Protein AF-A0A973MEF7-F1 (afdb_monomer)

Secondary structure (DSSP, 8-state):
-----SS--EEE-HHHHHHT-TTSS-HHHHHHHHTGGGGB-TT-SS--B---HHHHHHHHHHHHSTTTSSS-SEEEPTT-SEEEEEE-TTT--EEEEEEEEE-GGGTSPTT----TTSB-PEE-TTS--STT---EE---TTTS-B--EEEEEEEE-TT---------SSHHHHHHHHHHHHHHHHHHHHHHHHHHHHHHTT---

Mean predicted aligned error: 5.53 Å

Radius of gyration: 19.08 Å; Cα contacts (8 Å, |Δi|>4): 348; chains: 1; bounding box: 45×36×57 Å

Nearest PDB structures (foldseek):
  7nql-assembly1_Bi  TM=4.863E-01  e=1.329E+00  Sus scrofa
  4gg2-assembly1_A  TM=3.144E-01  e=3.317E+00  Homo sapiens
  4tkn-assembly2_B  TM=3.587E-01  e=7.793E+00  Homo sapiens

Structure (mmCIF, N/CA/C/O backbone):
data_AF-A0A973MEF7-F1
#
_entry.id   AF-A0A973MEF7-F1
#
loop_
_atom_site.group_PDB
_atom_site.id
_atom_site.type_symbol
_atom_site.label_atom_id
_atom_site.label_alt_id
_atom_site.label_comp_id
_atom_site.label_asym_id
_atom_site.label_entity_id
_atom_site.label_seq_id
_atom_site.pdbx_PDB_ins_code
_atom_site.Cartn_x
_atom_site.Cartn_y
_atom_site.Cartn_z
_atom_site.occupancy
_atom_site.B_iso_or_equiv
_atom_site.auth_seq_id
_atom_site.auth_comp_id
_atom_site.auth_asym_id
_atom_site.auth_atom_id
_atom_site.pdbx_PDB_model_num
ATOM 1 N N . MET A 1 1 ? 11.196 -13.377 7.435 1.00 67.00 1 MET A N 1
ATOM 2 C CA . MET A 1 1 ? 11.508 -12.918 6.064 1.00 67.00 1 MET A CA 1
ATOM 3 C C . MET A 1 1 ? 10.295 -13.228 5.212 1.00 67.00 1 MET A C 1
ATOM 5 O O . MET A 1 1 ? 9.740 -14.307 5.394 1.00 67.00 1 MET A O 1
ATOM 9 N N . THR A 1 2 ? 9.828 -12.284 4.401 1.00 81.81 2 THR A N 1
ATOM 10 C CA . THR A 1 2 ? 8.594 -12.466 3.624 1.00 81.81 2 THR A CA 1
ATOM 11 C C . THR A 1 2 ? 8.883 -13.313 2.395 1.00 81.81 2 THR A C 1
ATOM 13 O O . THR A 1 2 ? 9.793 -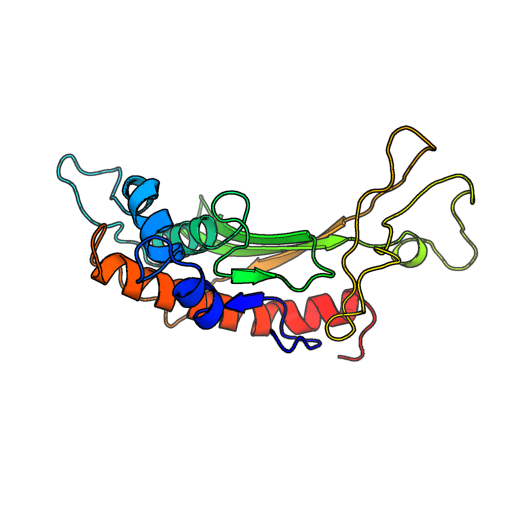12.998 1.636 1.00 81.81 2 THR A O 1
ATOM 16 N N . ASP A 1 3 ? 8.119 -14.388 2.226 1.00 86.06 3 ASP A N 1
ATOM 17 C CA . ASP A 1 3 ? 8.174 -15.239 1.040 1.00 86.06 3 ASP A CA 1
ATOM 18 C C . ASP A 1 3 ? 7.310 -14.618 -0.065 1.00 86.06 3 ASP A C 1
ATOM 20 O O . ASP A 1 3 ? 6.071 -14.609 0.025 1.00 86.06 3 ASP A O 1
ATOM 24 N N . TRP A 1 4 ? 7.983 -13.999 -1.035 1.00 90.81 4 TRP A N 1
ATOM 25 C CA . TRP A 1 4 ? 7.377 -13.317 -2.175 1.00 90.81 4 TRP A CA 1
ATOM 26 C C . TRP A 1 4 ? 7.083 -14.300 -3.303 1.00 90.81 4 TRP A C 1
ATOM 28 O O . TRP A 1 4 ? 7.826 -15.247 -3.535 1.00 90.81 4 TRP A O 1
ATOM 38 N N . ASN A 1 5 ? 6.005 -14.044 -4.036 1.00 90.12 5 ASN A N 1
ATOM 39 C CA . ASN A 1 5 ? 5.659 -14.789 -5.239 1.00 90.12 5 ASN A CA 1
ATOM 40 C C . ASN A 1 5 ? 4.985 -13.853 -6.253 1.00 90.12 5 ASN A C 1
ATOM 42 O O . ASN A 1 5 ? 4.878 -12.641 -6.026 1.00 90.12 5 ASN A O 1
ATOM 46 N N . THR A 1 6 ? 4.552 -14.428 -7.373 1.00 88.25 6 THR A N 1
ATOM 47 C CA . THR A 1 6 ? 3.990 -13.702 -8.514 1.00 88.25 6 THR A CA 1
ATOM 48 C C . THR A 1 6 ? 2.812 -12.810 -8.129 1.00 88.25 6 THR A C 1
ATOM 50 O O . THR A 1 6 ? 2.782 -11.650 -8.546 1.00 88.25 6 THR A O 1
ATOM 53 N N . ASP A 1 7 ? 1.936 -13.297 -7.250 1.00 91.44 7 ASP A N 1
ATOM 54 C CA . ASP A 1 7 ? 0.685 -12.620 -6.893 1.00 91.44 7 ASP A CA 1
ATOM 55 C C . ASP A 1 7 ? 0.779 -11.823 -5.584 1.00 91.44 7 ASP A C 1
ATOM 57 O O . ASP A 1 7 ? 0.011 -10.892 -5.348 1.00 91.44 7 ASP A O 1
ATOM 61 N N . LYS A 1 8 ? 1.734 -12.149 -4.707 1.00 94.94 8 LYS A N 1
ATOM 62 C CA . LYS A 1 8 ? 1.925 -11.452 -3.433 1.00 94.94 8 LYS A CA 1
ATOM 63 C C . LYS A 1 8 ? 2.763 -10.192 -3.640 1.00 94.94 8 LYS A C 1
ATOM 65 O O . LYS A 1 8 ? 3.988 -10.238 -3.605 1.00 94.94 8 LYS A O 1
ATOM 70 N N . LEU A 1 9 ? 2.090 -9.060 -3.800 1.00 96.69 9 LEU A N 1
ATOM 71 C CA . LEU A 1 9 ? 2.670 -7.723 -3.953 1.00 96.69 9 LEU A CA 1
ATOM 72 C C . LEU A 1 9 ? 2.939 -7.030 -2.612 1.00 96.69 9 LEU A C 1
ATOM 74 O O . LEU A 1 9 ? 3.816 -6.173 -2.512 1.00 96.69 9 LEU A O 1
ATOM 78 N N . VAL A 1 10 ? 2.165 -7.375 -1.586 1.00 97.31 10 VAL A N 1
ATOM 79 C CA . VAL A 1 10 ? 2.222 -6.771 -0.252 1.00 97.31 10 VAL A CA 1
ATOM 80 C C . VAL A 1 10 ? 2.086 -7.831 0.834 1.00 97.31 10 VAL A C 1
ATOM 82 O O . VAL A 1 10 ? 1.420 -8.852 0.654 1.00 97.31 10 VAL A O 1
ATOM 85 N N . ALA A 1 11 ? 2.714 -7.596 1.983 1.00 96.62 11 ALA A N 1
ATOM 86 C CA . ALA A 1 11 ? 2.630 -8.484 3.135 1.00 96.62 11 ALA A CA 1
ATOM 87 C C . ALA A 1 11 ? 2.632 -7.698 4.445 1.00 96.62 11 ALA A C 1
ATOM 89 O O . ALA A 1 11 ? 3.469 -6.822 4.654 1.00 96.62 11 ALA A O 1
ATOM 90 N N . VAL A 1 12 ? 1.731 -8.053 5.354 1.00 96.81 12 VAL A N 1
AT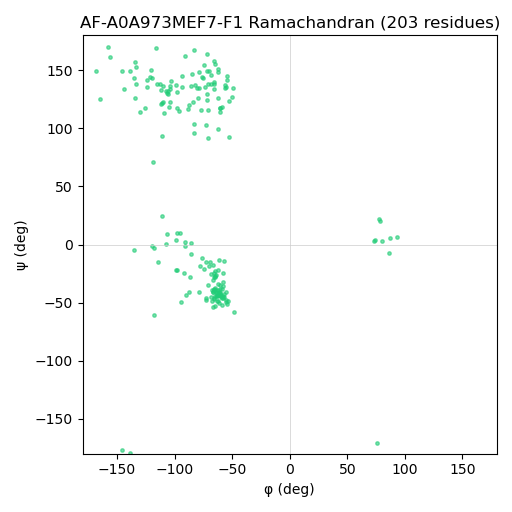OM 91 C CA . VAL A 1 12 ? 1.763 -7.564 6.735 1.00 96.81 12 VAL A CA 1
ATOM 92 C C . VAL A 1 12 ? 2.896 -8.259 7.492 1.00 96.81 12 VAL A C 1
ATOM 94 O O . VAL A 1 12 ? 3.067 -9.472 7.369 1.00 96.81 12 VAL A O 1
ATOM 97 N N . ASN A 1 13 ? 3.677 -7.508 8.275 1.00 93.56 13 ASN A N 1
ATOM 98 C CA . ASN A 1 13 ? 4.796 -8.059 9.042 1.00 93.56 13 ASN A CA 1
ATOM 99 C C . ASN A 1 13 ? 4.629 -7.862 10.558 1.00 93.56 13 ASN A C 1
ATOM 101 O O . ASN A 1 13 ? 5.354 -7.092 11.194 1.00 93.56 13 ASN A O 1
ATOM 105 N N . ASP A 1 14 ? 3.691 -8.611 11.143 1.00 93.06 14 ASP A N 1
ATOM 106 C CA . ASP A 1 14 ? 3.399 -8.601 12.586 1.00 93.06 14 ASP A CA 1
ATOM 107 C C . ASP A 1 14 ? 4.597 -8.963 13.463 1.00 93.06 14 ASP A C 1
ATOM 109 O O . ASP A 1 14 ? 4.761 -8.430 14.563 1.00 93.06 14 ASP A O 1
ATOM 113 N N . GLN A 1 15 ? 5.439 -9.886 12.992 1.00 91.56 15 GLN A N 1
ATOM 114 C CA . GLN A 1 15 ? 6.620 -10.306 13.736 1.00 91.56 15 GLN A CA 1
ATOM 115 C C . GLN A 1 15 ? 7.602 -9.139 13.871 1.00 91.56 15 GLN A C 1
ATOM 117 O O . GLN A 1 15 ? 7.984 -8.780 14.984 1.00 91.56 15 GLN A O 1
ATOM 122 N N . TYR A 1 16 ? 7.961 -8.507 12.752 1.00 91.44 16 TYR A N 1
ATOM 123 C CA . TYR A 1 16 ? 8.884 -7.377 12.756 1.00 91.44 16 TYR A CA 1
ATOM 124 C C . TYR A 1 16 ? 8.310 -6.166 13.500 1.00 91.44 16 TYR A C 1
ATOM 126 O O . TYR A 1 16 ? 9.053 -5.493 14.220 1.00 91.44 16 TYR A O 1
ATOM 134 N N . ASP A 1 17 ? 7.000 -5.918 13.366 1.00 94.38 17 ASP A N 1
ATOM 135 C CA . ASP A 1 17 ? 6.273 -4.887 14.114 1.00 94.38 17 ASP A CA 1
ATOM 136 C C . ASP A 1 17 ? 6.471 -5.029 15.624 1.00 94.38 17 ASP A C 1
ATOM 138 O O . ASP A 1 17 ? 6.823 -4.060 16.297 1.00 94.38 17 ASP A O 1
ATOM 142 N N . ARG A 1 18 ? 6.290 -6.246 16.145 1.00 93.62 18 ARG A N 1
ATOM 143 C CA . ARG A 1 18 ? 6.414 -6.546 17.573 1.00 93.62 18 ARG A CA 1
ATOM 144 C C . ARG A 1 18 ? 7.864 -6.531 18.046 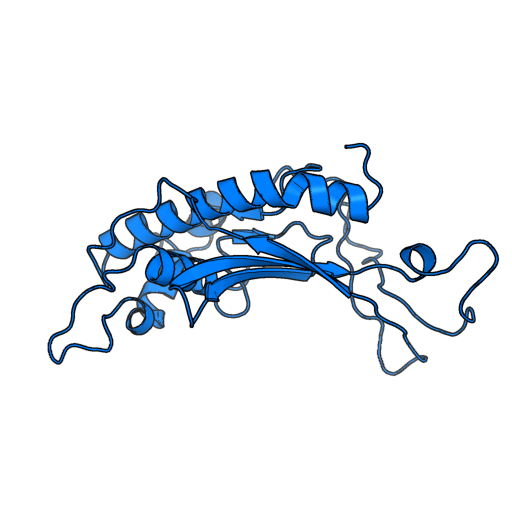1.00 93.62 18 ARG A C 1
ATOM 146 O O . ARG A 1 18 ? 8.164 -5.932 19.072 1.00 93.62 18 ARG A O 1
ATOM 153 N N . GLU A 1 19 ? 8.765 -7.172 17.305 1.00 93.81 19 GLU A N 1
ATOM 154 C CA . GLU A 1 19 ? 10.177 -7.321 17.687 1.00 93.81 19 GLU A CA 1
ATOM 155 C C . GLU A 1 19 ? 10.936 -5.988 17.723 1.00 93.81 19 GLU A C 1
ATOM 157 O O . GLU A 1 19 ? 11.891 -5.844 18.481 1.00 93.81 19 GLU A O 1
ATOM 162 N N . ASN A 1 20 ? 10.512 -5.007 16.922 1.00 92.19 20 ASN A N 1
ATOM 163 C CA . ASN A 1 20 ? 11.183 -3.709 16.810 1.00 92.19 20 ASN A CA 1
ATOM 164 C C . ASN A 1 20 ? 10.396 -2.576 17.493 1.00 92.19 20 ASN A C 1
ATOM 166 O O . ASN A 1 20 ? 10.730 -1.401 17.325 1.00 92.19 20 ASN A O 1
ATOM 170 N N . ALA A 1 21 ? 9.340 -2.901 18.243 1.00 92.19 21 ALA A N 1
ATOM 171 C CA . ALA A 1 21 ? 8.546 -1.925 18.976 1.00 92.19 21 ALA A CA 1
ATOM 172 C C . ALA A 1 21 ? 9.326 -1.366 20.169 1.00 92.19 21 ALA A C 1
ATOM 174 O O . ALA A 1 21 ? 9.606 -2.076 21.133 1.00 92.19 21 ALA A O 1
ATOM 175 N N . SER A 1 22 ? 9.629 -0.065 20.149 1.00 87.81 22 SER A N 1
ATOM 176 C CA . SER A 1 22 ? 10.283 0.604 21.283 1.00 87.81 22 SER A CA 1
ATOM 177 C C . SER A 1 22 ? 9.415 0.630 22.545 1.00 87.81 22 SER A C 1
ATOM 179 O O . SER A 1 22 ? 9.948 0.747 23.643 1.00 87.81 22 SER A O 1
ATOM 181 N N . ASP A 1 23 ? 8.091 0.510 22.399 1.00 86.69 23 ASP A N 1
ATOM 182 C CA . ASP A 1 23 ? 7.139 0.400 23.510 1.00 86.69 23 ASP A CA 1
ATOM 183 C C . ASP A 1 23 ? 6.854 -1.055 23.929 1.00 86.69 23 ASP A C 1
ATOM 185 O O . ASP A 1 23 ? 6.036 -1.289 24.818 1.00 86.69 23 ASP A O 1
ATOM 189 N N . GLY A 1 24 ? 7.515 -2.033 23.296 1.00 85.62 24 GLY A N 1
ATOM 190 C CA . GLY A 1 24 ? 7.364 -3.462 23.569 1.00 85.62 24 GLY A CA 1
ATOM 191 C C . GLY A 1 24 ? 6.057 -4.094 23.077 1.00 85.62 24 GLY A C 1
ATOM 192 O O . GLY A 1 24 ? 5.847 -5.278 23.332 1.00 85.62 24 GLY A O 1
ATOM 193 N N . HIS A 1 25 ? 5.184 -3.345 22.391 1.00 90.06 25 HIS A N 1
ATOM 194 C CA . HIS A 1 25 ? 3.872 -3.835 21.955 1.00 90.06 25 HIS A CA 1
ATOM 195 C C . HIS A 1 25 ? 3.728 -3.839 20.432 1.00 90.06 25 HIS A C 1
ATOM 197 O O . HIS A 1 25 ? 3.472 -4.888 19.836 1.00 90.06 25 HIS A O 1
ATOM 203 N N . SER A 1 26 ? 3.841 -2.669 19.800 1.00 94.00 26 SER A N 1
ATOM 204 C CA . SER A 1 26 ? 3.637 -2.513 18.358 1.00 94.00 26 SER A CA 1
ATOM 205 C C . SER A 1 26 ? 4.194 -1.185 17.875 1.00 94.00 26 SER A C 1
ATOM 207 O O . SER A 1 26 ? 3.773 -0.123 18.341 1.00 94.00 26 SER A O 1
ATOM 209 N N . ARG A 1 27 ? 5.076 -1.221 16.871 1.00 96.75 27 ARG A N 1
ATOM 210 C CA . ARG A 1 27 ? 5.486 0.005 16.180 1.00 96.75 27 ARG A CA 1
ATOM 211 C C . ARG A 1 27 ? 4.285 0.648 15.507 1.00 96.75 27 ARG A C 1
ATOM 213 O O . ARG A 1 27 ? 4.056 1.836 15.701 1.00 96.75 27 ARG A O 1
ATOM 220 N N . TYR A 1 28 ? 3.511 -0.131 14.762 1.00 97.56 28 TYR A N 1
ATOM 221 C CA . TYR A 1 28 ? 2.339 0.341 14.043 1.00 97.56 28 TYR A CA 1
ATOM 222 C C . TYR A 1 28 ? 1.331 0.999 14.988 1.00 97.56 28 TYR A C 1
ATOM 224 O O . TYR A 1 28 ? 0.909 2.122 14.736 1.00 97.56 28 TYR A O 1
ATOM 232 N N . GLY A 1 29 ? 1.052 0.390 16.143 1.00 97.06 29 GLY A N 1
ATOM 233 C CA . GLY A 1 29 ? 0.217 0.989 17.186 1.00 97.06 29 GLY A CA 1
ATOM 234 C C . GLY A 1 29 ? 0.747 2.330 17.708 1.00 97.06 29 GLY A C 1
ATOM 235 O O . GLY A 1 29 ? -0.033 3.257 17.937 1.00 97.06 29 GLY A O 1
ATOM 236 N N . ALA A 1 30 ? 2.067 2.482 17.854 1.00 96.56 30 ALA A N 1
ATOM 237 C CA . ALA A 1 30 ? 2.672 3.763 18.214 1.00 96.56 30 ALA A CA 1
ATOM 238 C C . ALA A 1 30 ? 2.498 4.823 17.108 1.00 96.56 30 ALA A C 1
ATOM 240 O O . ALA A 1 30 ? 2.172 5.970 17.419 1.00 96.56 30 ALA A O 1
ATOM 241 N N . TYR A 1 31 ? 2.647 4.444 15.834 1.00 97.19 31 TYR A N 1
ATOM 242 C CA . TYR A 1 31 ? 2.395 5.332 14.693 1.00 97.19 31 TYR A CA 1
ATOM 243 C C . TYR A 1 31 ? 0.912 5.708 14.564 1.00 97.19 31 TYR A C 1
ATOM 245 O O . TYR A 1 31 ? 0.610 6.879 14.342 1.00 97.19 31 TYR A O 1
ATOM 253 N N . LEU A 1 32 ? -0.018 4.774 14.780 1.00 97.50 32 LEU A N 1
ATOM 254 C CA . LEU A 1 32 ? -1.458 5.057 14.825 1.00 97.50 32 LEU A CA 1
ATOM 255 C C . LEU A 1 32 ? -1.779 6.095 15.902 1.00 97.50 32 LEU A C 1
ATOM 257 O O . LEU A 1 32 ? -2.484 7.063 15.638 1.00 97.50 32 LEU A O 1
ATOM 261 N N . ARG A 1 33 ? -1.185 5.961 17.093 1.00 95.56 33 ARG A N 1
ATOM 262 C CA . ARG A 1 33 ? -1.360 6.927 18.189 1.00 95.56 33 ARG A CA 1
ATOM 263 C C . ARG A 1 33 ? -0.836 8.323 17.833 1.00 95.56 33 ARG A C 1
ATOM 265 O O . ARG A 1 33 ? -1.461 9.313 18.194 1.00 95.56 33 ARG A O 1
ATOM 272 N N . GLN A 1 34 ? 0.293 8.412 17.129 1.00 95.56 34 GLN A N 1
ATOM 273 C CA . GLN A 1 34 ? 0.852 9.689 16.656 1.00 95.56 34 GLN A CA 1
ATOM 274 C C . GLN A 1 34 ? -0.007 10.342 15.564 1.00 95.56 34 GLN A C 1
ATOM 276 O O . GLN A 1 34 ? 0.011 11.562 15.425 1.00 95.56 34 GLN A O 1
ATOM 281 N N . ASN A 1 35 ? -0.777 9.541 14.827 1.00 96.38 35 ASN A N 1
ATOM 282 C CA . ASN A 1 35 ? -1.651 9.980 13.742 1.00 96.38 35 ASN A CA 1
ATOM 283 C C . ASN A 1 35 ? -3.142 9.840 14.102 1.00 96.38 35 ASN A C 1
ATOM 285 O O . ASN A 1 35 ? -3.983 9.752 13.213 1.00 96.38 35 ASN A O 1
ATOM 289 N N . ALA A 1 36 ? -3.489 9.847 15.397 1.00 93.88 36 ALA A N 1
ATOM 290 C CA . ALA A 1 36 ? -4.848 9.573 15.882 1.00 93.88 36 ALA A CA 1
ATOM 291 C C . ALA A 1 36 ? -5.916 10.522 15.309 1.00 93.88 36 ALA A C 1
ATOM 293 O O . ALA A 1 36 ? -7.086 10.163 15.236 1.00 93.88 36 ALA A O 1
ATOM 294 N N . ASN A 1 37 ? -5.519 11.724 14.879 1.00 93.38 37 ASN A N 1
ATOM 295 C CA . ASN A 1 37 ? -6.424 12.683 14.247 1.00 93.38 37 ASN A CA 1
ATOM 296 C C . ASN A 1 37 ? -7.002 12.187 12.916 1.00 93.38 37 ASN A C 1
ATOM 298 O O . ASN A 1 37 ? -8.094 12.615 12.574 1.00 93.38 37 ASN A O 1
ATOM 302 N N . LEU A 1 38 ? -6.316 11.288 12.199 1.00 95.19 38 LEU A N 1
ATOM 303 C CA . LEU A 1 38 ? -6.856 10.677 10.978 1.00 95.19 38 LEU A CA 1
ATOM 304 C C . LEU A 1 38 ? -8.067 9.787 11.268 1.00 95.19 38 LEU A C 1
ATOM 306 O O . LEU A 1 38 ? -8.887 9.563 10.401 1.00 95.19 38 LEU A O 1
ATOM 310 N N . PHE A 1 39 ? -8.192 9.268 12.487 1.00 96.31 39 PHE A N 1
ATOM 311 C CA . PHE A 1 39 ? -9.255 8.327 12.843 1.00 96.31 39 PHE A CA 1
ATOM 312 C C . PHE A 1 39 ? -10.437 9.009 13.530 1.00 96.31 39 PHE A C 1
ATOM 314 O O . PHE A 1 39 ? -11.309 8.330 14.071 1.00 96.31 39 PHE A O 1
ATOM 321 N N . ARG A 1 40 ? -10.460 10.347 13.536 1.00 94.38 40 ARG A N 1
ATOM 322 C CA . ARG A 1 40 ? -11.526 11.150 14.131 1.00 94.38 40 ARG A CA 1
ATOM 323 C C . ARG A 1 40 ? -12.425 11.716 13.044 1.00 94.38 40 ARG A C 1
ATOM 325 O O . ARG A 1 40 ? -11.929 12.251 12.062 1.00 94.38 40 ARG A O 1
ATOM 332 N N . ASP A 1 41 ? -13.728 11.655 13.276 1.00 89.75 41 ASP A N 1
ATOM 333 C CA . ASP A 1 41 ? -14.724 12.321 12.445 1.00 89.75 41 ASP A CA 1
ATOM 334 C C . ASP A 1 41 ? -14.478 13.839 12.462 1.00 89.75 41 ASP A C 1
ATOM 336 O O . ASP A 1 41 ? -14.524 14.487 13.514 1.00 89.75 41 ASP A O 1
ATOM 340 N N . ALA A 1 42 ? -14.169 14.398 11.291 1.00 82.50 42 ALA A N 1
ATOM 341 C CA . ALA A 1 42 ? -13.865 15.815 11.120 1.00 82.50 42 ALA A CA 1
ATOM 342 C C . ALA A 1 42 ? -15.116 16.712 11.161 1.00 82.50 42 ALA A C 1
ATOM 344 O O . ALA A 1 42 ? -14.990 17.935 11.247 1.00 82.50 42 ALA A O 1
ATOM 345 N N . TRP A 1 43 ? -16.316 16.128 11.101 1.00 80.94 43 TRP A N 1
ATOM 346 C CA . TRP A 1 43 ? -17.583 16.849 10.965 1.00 80.94 43 TRP A CA 1
ATOM 347 C C . TRP A 1 43 ? -18.331 17.033 12.288 1.00 80.94 43 TRP A C 1
ATOM 349 O O . TRP A 1 43 ? -19.443 17.568 12.297 1.00 80.94 43 TRP A O 1
ATOM 359 N N . THR A 1 44 ? -17.741 16.615 13.411 1.00 79.62 44 THR A N 1
ATOM 360 C CA . THR A 1 44 ? -18.374 16.688 14.732 1.00 79.62 44 THR A CA 1
ATOM 361 C C . THR A 1 44 ? -17.533 17.460 15.745 1.00 79.62 44 THR A C 1
ATOM 363 O O . THR A 1 44 ? -16.338 17.217 15.888 1.00 79.62 44 THR A O 1
ATOM 366 N N . ASP A 1 45 ? -18.179 18.341 16.518 1.00 80.56 45 ASP A N 1
ATOM 367 C CA . ASP A 1 45 ? -17.529 19.101 17.603 1.00 80.56 45 ASP A CA 1
ATOM 368 C C . ASP A 1 45 ? -17.030 18.196 18.749 1.00 80.56 45 ASP A C 1
ATOM 370 O O . ASP A 1 45 ? -16.079 18.529 19.459 1.00 80.56 45 ASP A O 1
ATOM 374 N N . GLU A 1 46 ? -17.669 17.040 18.943 1.00 85.69 46 GLU A N 1
ATOM 375 C CA . GLU A 1 46 ? -17.243 16.019 19.901 1.00 85.69 46 GLU A CA 1
ATOM 376 C C . GLU A 1 46 ? -16.345 14.981 19.213 1.00 85.69 46 GLU A C 1
ATOM 378 O O . GLU A 1 46 ? -16.715 14.498 18.145 1.00 85.69 46 GLU A O 1
ATOM 383 N N . PRO A 1 47 ? -15.216 14.559 19.817 1.00 86.25 47 PRO A N 1
ATOM 384 C CA . PRO A 1 47 ? -14.378 13.509 19.245 1.00 86.25 47 PRO A CA 1
ATOM 385 C C . PRO A 1 47 ? -15.152 12.199 19.056 1.00 86.25 47 PRO A C 1
ATOM 387 O O . PRO A 1 47 ? -15.621 11.597 20.026 1.00 86.25 47 PRO A O 1
ATOM 390 N N . ARG A 1 48 ? -15.262 11.742 17.807 1.00 92.31 48 ARG A N 1
ATOM 391 C CA . ARG A 1 48 ? -15.886 10.466 17.43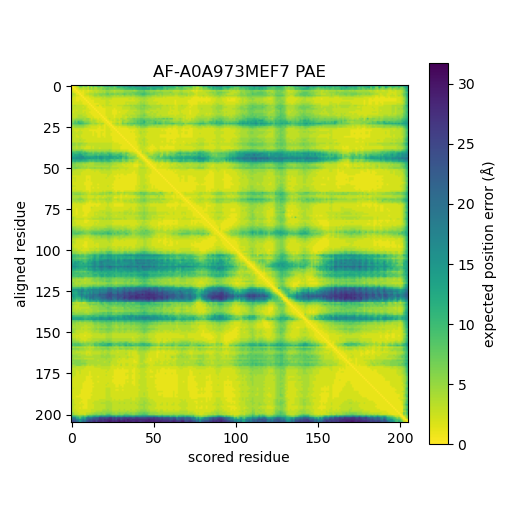4 1.00 92.31 48 ARG A CA 1
ATOM 392 C C . ARG A 1 48 ? -15.009 9.718 16.436 1.00 92.31 48 ARG A C 1
ATOM 394 O O . ARG A 1 48 ? -14.240 10.370 15.736 1.00 92.31 48 ARG A O 1
ATOM 401 N N . PRO A 1 49 ? -15.079 8.377 16.378 1.00 94.44 49 PRO A N 1
ATOM 402 C CA . PRO A 1 49 ? -14.407 7.624 15.329 1.00 94.44 49 PRO A CA 1
ATOM 403 C C . PRO A 1 49 ? -14.954 7.991 13.952 1.00 94.44 49 PRO A C 1
ATOM 405 O O . PRO A 1 49 ? -16.146 8.276 13.828 1.00 94.44 49 PRO A O 1
ATOM 408 N N . VAL A 1 50 ? -14.093 7.922 12.937 1.00 94.50 50 VAL A N 1
ATOM 409 C CA . VAL A 1 50 ? -14.521 7.841 11.531 1.00 94.50 50 VAL A CA 1
ATOM 410 C C . VAL A 1 50 ? -15.575 6.738 11.398 1.00 94.50 50 VAL A C 1
ATOM 412 O O . VAL A 1 50 ? -15.419 5.670 11.983 1.00 94.50 50 VAL A O 1
ATOM 415 N N . GLN A 1 51 ? -16.669 7.001 10.683 1.00 91.69 51 GLN A N 1
ATOM 416 C CA . GLN A 1 51 ? -17.780 6.044 10.554 1.00 91.69 51 GLN A CA 1
ATOM 417 C C . GLN A 1 51 ? -17.717 5.227 9.265 1.00 91.69 51 GLN A C 1
ATOM 419 O O . GLN A 1 51 ? -18.313 4.152 9.191 1.00 91.69 51 GLN A O 1
ATOM 424 N N . ASP A 1 52 ? -17.011 5.738 8.260 1.00 92.94 52 ASP A N 1
ATOM 425 C CA . ASP A 1 52 ? -16.831 5.071 6.984 1.00 92.94 52 ASP A CA 1
ATOM 426 C C . ASP A 1 52 ? -15.666 4.070 7.063 1.00 92.94 52 ASP A C 1
ATOM 428 O O . ASP A 1 52 ? -14.535 4.413 7.417 1.00 92.94 52 ASP A O 1
ATOM 432 N N . ALA A 1 53 ? -15.957 2.804 6.759 1.00 95.00 53 ALA A N 1
ATOM 433 C CA . ALA A 1 53 ? -14.963 1.738 6.768 1.00 95.00 53 ALA A CA 1
ATOM 434 C C . ALA A 1 53 ? -13.900 1.933 5.673 1.00 95.00 53 ALA A C 1
ATOM 436 O O . ALA A 1 53 ? -12.741 1.567 5.883 1.00 95.00 53 ALA A O 1
ATOM 437 N N . ASP A 1 54 ? -14.273 2.542 4.545 1.00 95.44 54 ASP A N 1
ATOM 438 C CA . ASP A 1 54 ? -13.376 2.788 3.418 1.00 95.44 54 ASP A CA 1
ATOM 439 C C . ASP A 1 54 ? -12.390 3.916 3.763 1.00 95.44 54 ASP A C 1
ATOM 441 O O . ASP A 1 54 ? -11.172 3.737 3.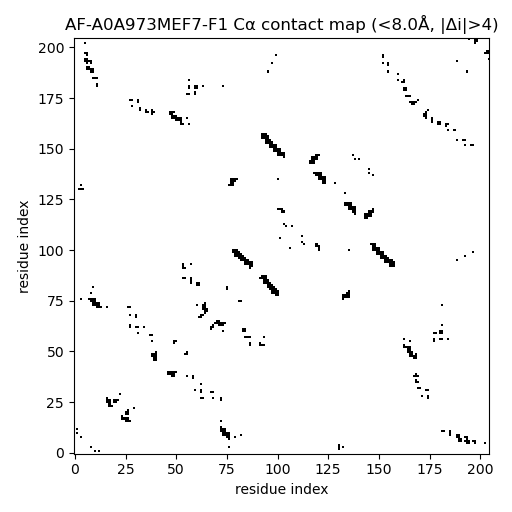657 1.00 95.44 54 ASP A O 1
ATOM 445 N N . GLU A 1 55 ? -12.889 5.033 4.300 1.00 95.25 55 GLU A N 1
ATOM 446 C CA . GLU A 1 55 ? -12.064 6.132 4.828 1.00 95.25 55 GLU A CA 1
ATOM 447 C C . GLU A 1 55 ? -11.082 5.622 5.899 1.00 95.25 55 GLU A C 1
ATOM 449 O O . GLU A 1 55 ? -9.869 5.861 5.835 1.00 95.25 55 GLU A O 1
ATOM 454 N N . PHE A 1 56 ? -11.583 4.832 6.855 1.00 96.81 56 PHE A N 1
ATOM 455 C CA . PHE A 1 56 ? -10.759 4.234 7.902 1.00 96.81 56 PHE A CA 1
ATOM 456 C C . PHE A 1 56 ? -9.658 3.331 7.333 1.00 96.81 56 PHE A C 1
ATOM 458 O O . PHE A 1 56 ? -8.501 3.423 7.759 1.00 96.81 56 PHE A O 1
ATOM 465 N N . ALA A 1 57 ? -9.983 2.474 6.360 1.00 97.44 57 ALA A N 1
ATOM 466 C CA . ALA A 1 57 ? -9.018 1.586 5.721 1.00 97.44 57 ALA A CA 1
ATOM 467 C C . ALA A 1 57 ? -7.933 2.371 4.966 1.00 97.44 57 ALA A C 1
ATOM 469 O O . ALA A 1 57 ? -6.746 2.045 5.088 1.00 97.44 57 ALA A O 1
ATOM 470 N N . ALA A 1 58 ? -8.305 3.439 4.250 1.00 97.25 58 ALA A N 1
ATOM 471 C CA . ALA A 1 58 ? -7.364 4.332 3.572 1.00 97.25 58 ALA A CA 1
ATOM 472 C C . ALA A 1 58 ? -6.388 4.991 4.562 1.00 97.25 58 ALA A C 1
ATOM 474 O O . ALA A 1 58 ? -5.169 4.999 4.337 1.00 97.25 58 ALA A O 1
ATOM 475 N N . HIS A 1 59 ? -6.883 5.481 5.701 1.00 97.75 59 HIS A N 1
ATOM 476 C CA . HIS A 1 59 ? -6.046 6.044 6.763 1.00 97.75 59 HIS A CA 1
ATOM 477 C C . HIS A 1 59 ? -5.134 5.003 7.418 1.00 97.75 59 HIS A C 1
ATOM 479 O O . HIS A 1 59 ? -3.929 5.239 7.559 1.00 97.75 59 HIS A O 1
ATOM 485 N N . ALA A 1 60 ? -5.669 3.828 7.758 1.00 98.25 60 ALA A N 1
ATOM 486 C CA . ALA A 1 60 ? -4.902 2.728 8.332 1.00 98.25 60 ALA A CA 1
ATOM 487 C C . ALA A 1 60 ? -3.757 2.297 7.398 1.00 98.25 60 ALA A C 1
ATOM 489 O O . ALA A 1 60 ? -2.608 2.191 7.845 1.00 98.25 60 ALA A O 1
ATOM 490 N N . TRP A 1 61 ? -4.036 2.133 6.100 1.00 98.50 61 TRP A N 1
ATOM 491 C CA . TRP A 1 61 ? -3.040 1.801 5.076 1.00 98.50 61 TRP A CA 1
ATOM 492 C C . TRP A 1 61 ? -1.965 2.881 4.927 1.00 98.50 61 TRP A C 1
ATOM 494 O O . TRP A 1 61 ? -0.770 2.578 4.854 1.00 98.50 61 TRP A O 1
ATOM 504 N N . THR A 1 62 ? -2.377 4.151 4.924 1.00 97.75 62 THR A N 1
ATOM 505 C CA . THR A 1 62 ? -1.471 5.302 4.820 1.00 97.75 62 THR A CA 1
ATOM 506 C C . THR A 1 62 ? -0.474 5.337 5.979 1.00 97.75 62 THR A C 1
ATOM 508 O O . THR A 1 62 ? 0.717 5.552 5.762 1.00 97.75 62 THR A O 1
ATOM 511 N N . VAL A 1 63 ? -0.921 5.054 7.208 1.00 98.19 63 VAL A N 1
ATOM 512 C CA . VAL A 1 63 ? -0.029 4.950 8.377 1.00 98.19 63 VAL A CA 1
ATOM 513 C C . VAL A 1 63 ? 0.838 3.688 8.321 1.00 98.19 63 VAL A C 1
ATOM 515 O O . VAL A 1 63 ? 1.988 3.711 8.757 1.00 98.19 63 VAL A O 1
ATOM 518 N N . ALA A 1 64 ? 0.312 2.584 7.783 1.00 97.94 64 ALA A N 1
ATOM 519 C CA . ALA A 1 64 ? 1.009 1.299 7.717 1.00 97.94 64 ALA A CA 1
ATOM 520 C C . ALA A 1 64 ? 2.149 1.266 6.687 1.00 97.94 64 ALA A C 1
ATOM 522 O O . ALA A 1 64 ? 2.985 0.359 6.723 1.00 97.94 64 ALA A O 1
ATOM 523 N N . THR A 1 65 ? 2.190 2.232 5.772 1.00 96.62 65 THR A N 1
ATOM 524 C CA . THR A 1 65 ? 3.151 2.304 4.670 1.00 96.62 65 THR A CA 1
ATOM 525 C C . THR A 1 65 ? 4.063 3.532 4.782 1.00 96.62 65 THR A C 1
ATOM 527 O O . THR A 1 65 ? 3.886 4.424 5.617 1.00 96.62 65 THR A O 1
ATOM 530 N N . GLY A 1 66 ? 5.110 3.569 3.954 1.00 90.38 66 GLY A N 1
ATOM 531 C CA . GLY A 1 66 ? 5.944 4.761 3.815 1.00 90.38 66 GLY A CA 1
ATOM 532 C C . GLY A 1 66 ? 5.189 5.892 3.093 1.00 90.38 66 GLY A C 1
ATOM 533 O O . GLY A 1 66 ? 4.378 5.614 2.211 1.00 90.38 66 GLY A O 1
ATOM 534 N N . PRO A 1 67 ? 5.482 7.171 3.390 1.00 90.94 67 PRO A N 1
ATOM 535 C CA . PRO A 1 67 ? 6.617 7.641 4.184 1.00 90.94 67 PRO A CA 1
ATOM 536 C C . PRO A 1 67 ? 6.341 7.776 5.690 1.00 90.94 67 PRO A C 1
ATOM 538 O O . PRO A 1 67 ? 7.260 8.150 6.412 1.00 90.94 67 PRO A O 1
ATOM 541 N N . ILE A 1 68 ? 5.122 7.496 6.171 1.00 94.94 68 ILE A N 1
ATOM 542 C CA . ILE A 1 68 ? 4.787 7.658 7.595 1.00 94.94 68 ILE A CA 1
ATOM 543 C C . ILE A 1 68 ? 5.568 6.650 8.435 1.00 94.94 68 ILE A C 1
ATOM 545 O O . ILE A 1 68 ? 6.291 7.040 9.350 1.00 94.94 68 ILE A O 1
ATOM 549 N N . MET A 1 69 ? 5.474 5.364 8.094 1.00 93.38 69 MET A N 1
ATOM 550 C CA . MET A 1 69 ? 6.181 4.300 8.798 1.00 93.38 69 MET A CA 1
ATOM 551 C C . MET A 1 69 ? 7.268 3.694 7.903 1.00 93.38 69 MET A C 1
ATOM 553 O O . MET A 1 69 ? 6.991 3.170 6.825 1.00 93.38 69 MET A O 1
ATOM 557 N N . ALA A 1 70 ? 8.524 3.752 8.359 1.00 89.62 70 ALA A N 1
ATOM 558 C CA . ALA A 1 70 ? 9.673 3.177 7.662 1.00 89.62 70 ALA A CA 1
ATOM 559 C C . ALA A 1 70 ? 10.582 2.388 8.633 1.00 89.62 70 ALA A C 1
ATOM 561 O O . ALA A 1 70 ? 11.021 2.932 9.649 1.00 89.62 70 ALA A O 1
ATOM 562 N N . PRO A 1 71 ? 10.893 1.108 8.358 1.00 89.69 71 PRO A N 1
ATOM 563 C CA . PRO A 1 71 ? 10.167 0.215 7.449 1.00 89.69 71 PRO A CA 1
ATOM 564 C C . PRO A 1 71 ? 8.678 0.129 7.817 1.00 89.69 71 PRO A C 1
ATOM 566 O O . PRO A 1 71 ? 8.352 0.204 9.002 1.00 89.69 71 PRO A O 1
ATOM 569 N N . GLY A 1 72 ? 7.809 0.006 6.811 1.00 94.06 72 GLY A N 1
ATOM 570 C CA . GLY A 1 72 ? 6.354 -0.046 6.987 1.00 94.06 72 GLY A CA 1
ATOM 571 C C 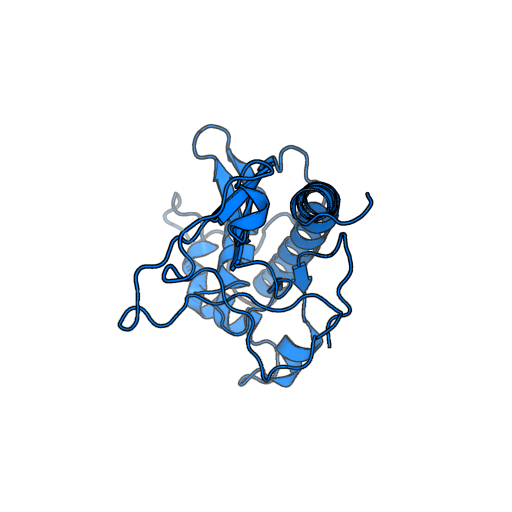. GLY A 1 72 ? 5.881 -1.294 7.731 1.00 94.06 72 GLY A C 1
ATOM 572 O O . GLY A 1 72 ? 6.572 -2.315 7.757 1.00 94.06 72 GLY A O 1
ATOM 573 N N . TYR A 1 73 ? 4.689 -1.206 8.320 1.00 96.94 73 TYR A N 1
ATOM 574 C CA . TYR A 1 73 ? 3.953 -2.364 8.833 1.00 96.94 73 TYR A CA 1
ATOM 575 C C . TYR A 1 73 ? 3.528 -3.292 7.687 1.00 96.94 73 TYR A C 1
ATOM 577 O O . TYR A 1 73 ? 3.657 -4.514 7.787 1.00 96.94 73 TYR A O 1
ATOM 585 N N . VAL A 1 74 ? 3.111 -2.692 6.567 1.00 97.38 74 VAL A N 1
ATOM 586 C CA . VAL A 1 74 ? 2.983 -3.373 5.279 1.00 97.38 74 VAL A CA 1
ATOM 587 C C . VAL A 1 74 ? 4.318 -3.299 4.554 1.00 97.38 74 VAL A C 1
ATOM 589 O O . VAL A 1 74 ? 4.826 -2.222 4.232 1.00 97.38 74 VAL A O 1
ATOM 592 N N . GLN A 1 75 ? 4.881 -4.464 4.268 1.00 95.12 75 GLN A N 1
ATOM 593 C CA . GLN A 1 75 ? 5.987 -4.613 3.343 1.00 95.12 75 GLN A CA 1
ATOM 594 C C . GLN A 1 75 ? 5.454 -4.660 1.917 1.00 95.12 75 GLN A C 1
ATOM 596 O O . GLN A 1 75 ? 4.466 -5.333 1.634 1.00 95.12 75 GLN A O 1
ATOM 601 N N . VAL A 1 76 ? 6.139 -3.957 1.025 1.00 94.62 76 VAL A N 1
ATOM 602 C CA . VAL A 1 76 ? 5.872 -3.954 -0.413 1.00 94.62 76 VAL A CA 1
ATOM 603 C C . VAL A 1 76 ? 6.932 -4.819 -1.089 1.00 94.62 76 VAL A C 1
ATOM 605 O O . VAL A 1 76 ? 8.096 -4.784 -0.675 1.00 94.62 76 VAL A O 1
ATOM 608 N N . ARG A 1 77 ? 6.537 -5.600 -2.102 1.00 93.62 77 ARG A N 1
ATOM 609 C CA . ARG A 1 77 ? 7.455 -6.448 -2.867 1.00 93.62 77 ARG A CA 1
ATOM 610 C C . ARG A 1 77 ? 8.580 -5.581 -3.459 1.00 93.62 77 ARG A C 1
ATOM 612 O O . ARG A 1 77 ? 8.281 -4.493 -3.957 1.00 93.62 77 ARG A O 1
ATOM 619 N N . PRO A 1 78 ? 9.861 -5.988 -3.372 1.00 91.25 78 PRO A N 1
ATOM 620 C CA . PRO A 1 78 ? 10.969 -5.043 -3.547 1.00 91.25 78 PRO A CA 1
ATOM 621 C C . PRO A 1 78 ? 11.078 -4.428 -4.949 1.00 91.25 78 PRO A C 1
ATOM 623 O O . PRO A 1 78 ? 11.564 -3.307 -5.087 1.00 91.25 78 PRO A O 1
ATOM 626 N N . ASP A 1 79 ? 10.621 -5.138 -5.978 1.00 91.06 79 ASP A N 1
ATOM 627 C CA . ASP A 1 79 ? 10.560 -4.694 -7.376 1.00 91.06 79 ASP A CA 1
ATOM 628 C C . ASP A 1 79 ? 9.524 -3.581 -7.621 1.00 91.06 79 ASP A C 1
ATOM 630 O O . ASP A 1 79 ? 9.578 -2.904 -8.647 1.00 91.06 79 ASP A O 1
ATOM 634 N N . LEU A 1 80 ? 8.600 -3.348 -6.685 1.00 93.75 80 LEU A N 1
ATOM 635 C CA . LEU A 1 80 ? 7.588 -2.296 -6.761 1.00 93.75 80 LEU A CA 1
ATOM 636 C C . LEU A 1 80 ? 8.077 -1.025 -6.060 1.00 93.75 80 LEU A C 1
ATOM 638 O O . LEU A 1 80 ? 8.728 -1.063 -5.018 1.00 93.75 80 LEU A O 1
ATOM 642 N N . ARG A 1 81 ? 7.711 0.148 -6.590 1.00 92.94 81 ARG A N 1
ATOM 643 C CA . ARG A 1 81 ? 8.076 1.430 -5.960 1.00 92.94 81 ARG A CA 1
ATOM 644 C C . ARG A 1 81 ? 7.178 1.764 -4.783 1.00 92.94 81 ARG A C 1
ATOM 646 O O . ARG A 1 81 ? 7.654 2.332 -3.803 1.00 92.94 81 ARG A O 1
ATOM 653 N N . ARG A 1 82 ? 5.875 1.508 -4.918 1.00 94.38 82 ARG A N 1
ATOM 654 C CA . ARG A 1 82 ? 4.866 1.886 -3.923 1.00 94.38 82 ARG A CA 1
ATOM 655 C C . ARG A 1 82 ? 3.529 1.214 -4.204 1.00 94.38 82 ARG A C 1
ATOM 657 O O . ARG A 1 82 ? 3.168 1.035 -5.363 1.00 94.38 82 ARG A O 1
ATOM 664 N N . VAL A 1 83 ? 2.792 0.944 -3.132 1.00 97.62 83 VAL A N 1
ATOM 665 C CA . VAL A 1 83 ? 1.377 0.569 -3.159 1.00 97.62 83 VAL A CA 1
ATOM 666 C C . VAL A 1 83 ? 0.619 1.529 -2.248 1.00 97.62 83 VAL A C 1
ATOM 668 O O . VAL A 1 83 ? 0.905 1.605 -1.053 1.00 97.62 83 VAL A O 1
ATOM 671 N N . THR A 1 84 ? -0.308 2.295 -2.812 1.00 97.75 84 THR A N 1
ATOM 672 C CA . THR A 1 84 ? -1.121 3.283 -2.081 1.00 97.75 84 THR A CA 1
ATOM 673 C C . THR A 1 84 ? -2.591 2.938 -2.184 1.00 97.75 84 THR A C 1
ATOM 675 O O . THR A 1 84 ? -3.031 2.512 -3.247 1.00 97.75 84 THR A O 1
ATOM 678 N N . LEU A 1 85 ? -3.329 3.175 -1.105 1.00 97.94 85 LEU A N 1
ATOM 679 C CA . LEU A 1 85 ? -4.777 3.052 -1.044 1.00 97.94 85 LEU A CA 1
ATOM 680 C C . LEU A 1 85 ? -5.379 4.450 -0.909 1.00 97.94 85 LEU A C 1
ATOM 682 O O . LEU A 1 85 ? -4.873 5.256 -0.127 1.00 97.94 85 LEU A O 1
ATOM 686 N N . HIS A 1 86 ? -6.438 4.716 -1.661 1.00 96.25 86 HIS A N 1
ATOM 687 C CA . HIS A 1 86 ? -7.137 5.995 -1.679 1.00 96.25 86 HIS A CA 1
ATOM 688 C C . HIS A 1 86 ? -8.641 5.761 -1.625 1.00 96.25 86 HIS A C 1
ATOM 690 O O . HIS A 1 86 ? -9.115 4.702 -2.034 1.00 96.25 86 HIS A O 1
ATOM 696 N N . GLN A 1 87 ? -9.362 6.778 -1.174 1.00 94.12 87 GLN A N 1
ATOM 697 C CA . GLN A 1 87 ? -10.807 6.878 -1.308 1.00 94.12 87 GLN A CA 1
ATOM 698 C C . GLN A 1 87 ? -11.121 7.888 -2.418 1.00 94.12 87 GLN A C 1
ATOM 700 O O . GLN A 1 87 ? -10.498 8.950 -2.475 1.00 94.12 87 GLN A O 1
ATOM 705 N N . ASP A 1 88 ? -12.038 7.557 -3.323 1.00 91.50 88 ASP A N 1
ATOM 706 C CA . ASP A 1 88 ? -12.505 8.482 -4.352 1.00 91.50 88 ASP A CA 1
ATOM 707 C C . ASP A 1 88 ? -13.395 9.565 -3.730 1.00 91.50 88 ASP A C 1
ATOM 709 O O . ASP A 1 88 ? -14.346 9.278 -3.006 1.00 91.50 88 ASP A O 1
ATOM 713 N N . GLU A 1 89 ? -13.099 10.829 -4.029 1.00 88.31 89 GLU A N 1
ATOM 714 C CA . GLU A 1 89 ? -13.815 11.971 -3.450 1.00 88.31 89 GLU A CA 1
ATOM 715 C C . GLU A 1 89 ? -15.262 12.107 -3.961 1.00 88.31 89 GLU A C 1
ATOM 717 O O . GLU A 1 89 ? -16.061 12.813 -3.346 1.00 88.31 89 GLU A O 1
ATOM 722 N N . ASN A 1 90 ? -15.612 11.480 -5.091 1.00 88.19 90 ASN A N 1
ATOM 723 C CA . ASN A 1 90 ? -16.934 11.625 -5.700 1.00 88.19 90 ASN A CA 1
ATOM 724 C C . ASN A 1 90 ? -17.924 10.579 -5.192 1.00 88.19 90 ASN A C 1
ATOM 726 O O . ASN A 1 90 ? -19.084 10.916 -4.953 1.00 88.19 90 ASN A O 1
ATOM 730 N N . ASP A 1 91 ? -17.495 9.319 -5.089 1.00 88.12 91 ASP A N 1
ATOM 731 C CA . ASP A 1 91 ? -18.373 8.202 -4.722 1.00 88.12 91 ASP A CA 1
ATOM 732 C C . ASP A 1 91 ? -17.991 7.489 -3.418 1.00 88.12 91 ASP A C 1
ATOM 734 O O . ASP A 1 91 ? -18.734 6.614 -2.971 1.00 88.12 91 ASP A O 1
ATOM 738 N N . GLY A 1 92 ? -16.887 7.890 -2.780 1.00 88.75 92 GLY A N 1
ATOM 739 C CA . GLY A 1 92 ? -16.415 7.322 -1.520 1.00 88.75 92 GLY A CA 1
ATOM 740 C C . GLY A 1 92 ? -15.801 5.929 -1.655 1.00 88.75 92 GLY A C 1
ATOM 741 O O . GLY A 1 92 ? -15.445 5.337 -0.641 1.00 88.75 92 GLY A O 1
ATOM 742 N N . SER A 1 93 ? -15.665 5.390 -2.870 1.00 91.69 93 SER A N 1
ATOM 743 C CA . SER A 1 93 ? -15.148 4.038 -3.076 1.00 91.69 93 SER A CA 1
ATOM 744 C C . SER A 1 93 ? -13.627 3.972 -2.961 1.00 91.69 93 SER A C 1
ATOM 746 O O . SER A 1 93 ? -12.901 4.903 -3.315 1.00 91.69 93 SER A O 1
ATOM 748 N N . LEU A 1 94 ? -13.114 2.837 -2.488 1.00 96.75 94 LEU A N 1
ATOM 749 C CA . LEU A 1 94 ? -11.677 2.593 -2.472 1.00 96.75 94 LEU A CA 1
ATOM 750 C C . LEU A 1 94 ? -11.108 2.352 -3.872 1.00 96.75 94 LEU A C 1
ATOM 752 O O . LEU A 1 94 ? -11.735 1.732 -4.730 1.00 96.75 94 LEU A O 1
ATOM 756 N N . TYR A 1 95 ? -9.849 2.736 -4.066 1.00 97.56 95 TYR A N 1
ATOM 757 C CA . TYR A 1 95 ? -9.005 2.218 -5.139 1.00 97.56 95 TYR A CA 1
ATOM 758 C C . TYR A 1 95 ? -7.545 2.126 -4.690 1.00 97.56 95 TYR A C 1
ATOM 760 O O . TYR A 1 95 ? -7.065 2.929 -3.885 1.00 97.56 95 TYR A O 1
ATOM 768 N N . ALA A 1 96 ? -6.813 1.154 -5.235 1.00 98.25 96 ALA A N 1
ATOM 769 C CA . ALA A 1 96 ? -5.387 0.996 -4.973 1.00 98.25 96 ALA A CA 1
ATOM 770 C C . ALA A 1 96 ? -4.553 1.276 -6.225 1.00 98.25 96 ALA A C 1
ATOM 772 O O . ALA A 1 96 ? -4.882 0.830 -7.322 1.00 98.25 96 ALA A O 1
ATOM 773 N N . ASP A 1 97 ? -3.445 1.986 -6.029 1.00 98.31 97 ASP A N 1
ATOM 774 C CA . ASP A 1 97 ? -2.437 2.270 -7.047 1.00 98.31 97 ASP A CA 1
ATOM 775 C C . ASP A 1 97 ? -1.151 1.504 -6.734 1.00 98.31 97 ASP A C 1
ATOM 777 O O . ASP A 1 97 ? -0.539 1.693 -5.678 1.00 98.31 97 ASP A O 1
ATOM 781 N N . ILE A 1 98 ? -0.714 0.679 -7.683 1.00 98.06 98 ILE A N 1
ATOM 782 C CA . ILE A 1 98 ? 0.533 -0.077 -7.633 1.00 98.06 98 ILE A CA 1
ATOM 783 C C . ILE A 1 98 ? 1.495 0.539 -8.646 1.00 98.06 98 ILE A C 1
ATOM 785 O O . ILE A 1 98 ? 1.266 0.480 -9.854 1.00 98.06 98 ILE A O 1
ATOM 789 N N . VAL A 1 99 ? 2.579 1.139 -8.157 1.00 97.00 99 VAL A N 1
ATOM 790 C CA . VAL A 1 99 ? 3.574 1.823 -8.990 1.00 97.00 99 VAL A CA 1
ATOM 791 C C . VAL A 1 99 ? 4.741 0.890 -9.281 1.00 97.00 99 VAL A C 1
ATOM 793 O O . VAL A 1 99 ? 5.513 0.534 -8.387 1.00 97.00 99 VAL A O 1
ATOM 796 N N . ILE A 1 100 ? 4.898 0.550 -10.556 1.00 94.31 100 ILE A N 1
ATOM 797 C CA . ILE A 1 100 ? 5.870 -0.414 -11.064 1.00 94.31 100 ILE A CA 1
ATOM 798 C C . ILE A 1 100 ? 6.938 0.332 -11.873 1.00 94.31 100 ILE A C 1
ATOM 800 O O . ILE A 1 100 ? 6.599 1.008 -12.850 1.00 94.31 100 ILE A O 1
ATOM 804 N N . PRO A 1 101 ? 8.225 0.233 -11.515 1.00 93.44 101 PRO A N 1
ATOM 805 C CA . PRO A 1 101 ? 9.310 0.698 -12.366 1.00 93.44 101 PRO A CA 1
ATOM 806 C C . PRO A 1 101 ? 9.473 -0.248 -13.564 1.00 93.44 101 PRO A C 1
ATOM 808 O O . PRO A 1 101 ? 9.672 -1.449 -13.404 1.00 93.44 101 PRO A O 1
ATOM 811 N N . LEU A 1 102 ? 9.408 0.293 -14.781 1.00 89.00 102 LEU A N 1
ATOM 812 C CA . LEU A 1 102 ? 9.672 -0.449 -16.013 1.00 89.00 102 LEU A CA 1
ATOM 813 C C . LEU A 1 102 ? 11.002 -0.011 -16.603 1.00 89.00 102 LEU A C 1
ATOM 815 O O . LEU A 1 102 ? 11.242 1.184 -16.780 1.00 89.00 102 LEU A O 1
ATOM 819 N N . ARG A 1 103 ? 11.836 -0.985 -16.962 1.00 84.75 103 ARG A N 1
ATOM 820 C CA . ARG A 1 103 ? 13.044 -0.744 -17.748 1.00 84.75 103 ARG A CA 1
ATOM 821 C C . ARG A 1 103 ? 12.702 -0.478 -19.207 1.00 84.75 103 ARG A C 1
ATOM 823 O O . ARG A 1 103 ? 11.697 -0.965 -19.719 1.00 84.75 103 ARG A O 1
ATOM 830 N N . HIS A 1 104 ? 13.564 0.244 -19.917 1.00 79.62 104 HIS A N 1
ATOM 831 C CA . HIS A 1 104 ? 13.291 0.726 -21.277 1.00 79.62 104 HIS A CA 1
ATOM 832 C C . HIS A 1 104 ? 12.972 -0.391 -22.258 1.00 79.62 104 HIS A C 1
ATOM 834 O O . HIS A 1 104 ? 12.187 -0.190 -23.179 1.00 79.62 104 HIS A O 1
ATOM 840 N N . HIS A 1 105 ? 13.559 -1.570 -22.063 1.00 74.25 105 HIS A N 1
ATOM 841 C CA . HIS A 1 105 ? 13.310 -2.710 -22.936 1.00 74.25 105 HIS A CA 1
ATOM 842 C C . HIS A 1 105 ? 11.842 -3.172 -22.912 1.00 74.25 105 HIS A C 1
ATOM 844 O O . HIS A 1 105 ? 11.395 -3.751 -23.897 1.00 74.25 105 HIS A O 1
ATOM 850 N N . HIS A 1 106 ? 11.080 -2.857 -21.856 1.00 76.69 106 HIS A N 1
ATOM 851 C CA . HIS A 1 106 ? 9.640 -3.123 -21.777 1.00 76.69 106 HIS A CA 1
ATOM 852 C C . HIS A 1 106 ? 8.794 -2.174 -22.641 1.00 76.69 106 HIS A C 1
ATOM 854 O O . HIS A 1 106 ? 7.659 -2.497 -22.971 1.00 76.69 106 HIS A O 1
ATOM 860 N N . ILE A 1 107 ? 9.321 -1.003 -23.015 1.00 76.38 107 ILE A N 1
ATOM 861 C CA . ILE A 1 107 ? 8.575 0.026 -23.764 1.00 76.38 107 ILE A CA 1
ATOM 862 C C . ILE A 1 107 ? 9.122 0.268 -25.176 1.00 76.38 107 ILE A C 1
ATOM 864 O O . ILE A 1 107 ? 8.460 0.885 -26.012 1.00 76.38 107 ILE A O 1
ATOM 868 N N . THR A 1 108 ? 10.336 -0.194 -25.471 1.00 75.81 108 THR A N 1
ATOM 869 C CA . THR A 1 108 ? 10.921 -0.079 -26.808 1.00 75.81 108 THR A CA 1
ATOM 870 C C . THR A 1 108 ? 10.369 -1.142 -27.745 1.00 75.81 108 THR A C 1
ATOM 872 O O . THR A 1 108 ? 10.347 -2.327 -27.419 1.00 75.81 108 THR A O 1
ATOM 875 N N . ARG A 1 109 ? 10.004 -0.734 -28.965 1.00 78.19 109 ARG A N 1
ATOM 876 C CA . ARG A 1 109 ? 9.655 -1.674 -30.039 1.00 78.19 109 ARG A CA 1
ATOM 877 C C . ARG A 1 109 ? 10.854 -2.564 -30.390 1.00 78.19 109 ARG A C 1
ATOM 879 O O . ARG A 1 109 ? 11.990 -2.083 -30.325 1.00 78.19 109 ARG A O 1
ATOM 886 N N . PRO A 1 110 ? 10.630 -3.806 -30.860 1.00 77.00 110 PRO A N 1
ATOM 887 C CA . PRO A 1 110 ? 11.702 -4.640 -31.392 1.00 77.00 110 PRO A CA 1
ATOM 888 C C . PRO A 1 110 ? 12.543 -3.880 -32.429 1.00 77.00 110 PRO A C 1
ATOM 890 O O . PRO A 1 110 ? 12.009 -3.291 -33.367 1.00 77.00 110 PRO A O 1
ATOM 893 N N . GLY A 1 111 ? 13.863 -3.861 -32.235 1.00 76.00 111 GLY A N 1
ATOM 894 C CA . GLY A 1 111 ? 14.809 -3.152 -33.107 1.00 76.00 111 GLY A CA 1
ATOM 895 C C . GLY A 1 111 ? 15.042 -1.674 -32.768 1.00 76.00 111 GLY A C 1
ATOM 896 O O . GLY A 1 111 ? 15.967 -1.078 -33.316 1.00 76.00 111 GLY A O 1
ATOM 897 N N . MET A 1 112 ? 14.284 -1.088 -31.836 1.00 79.31 112 MET A N 1
ATOM 898 C CA . MET A 1 112 ? 14.542 0.250 -31.304 1.00 79.31 112 MET A CA 1
ATOM 899 C C . MET A 1 112 ? 15.296 0.139 -29.978 1.00 79.31 112 MET A C 1
ATOM 901 O O . MET A 1 112 ? 14.921 -0.636 -29.104 1.00 79.31 112 MET A O 1
ATOM 905 N N . ARG A 1 113 ? 16.377 0.904 -29.821 1.00 77.50 113 ARG A N 1
ATOM 906 C CA . ARG A 1 113 ? 17.131 0.984 -28.566 1.00 77.50 113 ARG A CA 1
ATOM 907 C C . ARG A 1 113 ? 17.406 2.438 -28.238 1.00 77.50 113 ARG A C 1
ATOM 909 O O . ARG A 1 113 ? 17.771 3.209 -29.126 1.00 77.50 113 ARG A O 1
ATOM 916 N N . PHE A 1 114 ? 17.260 2.795 -26.968 1.00 82.25 114 PHE A N 1
ATOM 917 C CA . PHE A 1 114 ? 17.791 4.062 -26.484 1.00 82.25 114 PHE A CA 1
ATOM 918 C C . PHE A 1 114 ? 19.326 4.065 -26.574 1.00 82.25 114 PHE A C 1
ATOM 920 O O . PHE A 1 114 ? 19.949 2.995 -26.583 1.00 82.25 114 PHE A O 1
ATOM 927 N N . PRO A 1 115 ? 19.960 5.248 -26.656 1.00 86.94 115 PRO A N 1
ATOM 928 C CA . PRO A 1 115 ? 21.412 5.350 -26.605 1.00 86.94 115 PRO A CA 1
ATOM 929 C C . PRO A 1 115 ? 21.977 4.686 -25.341 1.00 86.94 115 PRO A C 1
ATOM 931 O O . PRO A 1 115 ? 21.499 4.948 -24.245 1.00 86.94 115 PRO A O 1
ATOM 934 N N . TYR A 1 116 ? 23.058 3.907 -25.464 1.00 81.38 116 TYR A N 1
ATOM 935 C CA . TYR A 1 116 ? 23.726 3.249 -24.320 1.00 81.38 116 TYR A CA 1
ATOM 936 C C . TYR A 1 116 ? 24.284 4.220 -23.266 1.00 81.38 116 TYR A C 1
ATOM 938 O O . TYR A 1 116 ? 24.709 3.815 -22.184 1.00 81.38 116 TYR A O 1
ATOM 946 N N . THR A 1 117 ? 24.359 5.508 -23.597 1.00 87.56 117 THR A N 1
ATOM 947 C CA . THR A 1 117 ? 24.753 6.561 -22.663 1.00 87.56 117 THR A CA 1
ATOM 948 C C . THR A 1 117 ? 23.620 6.953 -21.723 1.00 87.56 117 THR A C 1
ATOM 950 O O . THR A 1 117 ? 23.908 7.551 -20.691 1.00 87.56 117 THR A O 1
ATOM 953 N N . TRP A 1 118 ? 22.369 6.631 -22.049 1.00 89.56 118 TRP A N 1
ATOM 954 C CA . TRP A 1 118 ? 21.219 6.939 -21.212 1.00 89.56 118 TRP A CA 1
ATOM 955 C C . TRP A 1 118 ? 21.025 5.842 -20.170 1.00 89.56 118 TRP A C 1
ATOM 957 O O . TRP A 1 118 ? 21.163 4.655 -20.456 1.00 89.56 118 TRP A O 1
ATOM 967 N N . GLN A 1 119 ? 20.756 6.257 -18.941 1.00 90.50 119 GLN A N 1
ATOM 968 C CA . GLN A 1 119 ? 20.550 5.371 -17.806 1.00 90.50 119 GLN A CA 1
ATOM 969 C C . GLN A 1 119 ? 19.072 5.003 -17.652 1.00 90.50 119 GLN A C 1
ATOM 971 O O . GLN A 1 119 ? 18.184 5.666 -18.189 1.00 90.50 119 GLN A O 1
ATOM 976 N N . ASP A 1 120 ? 18.844 3.939 -16.894 1.00 89.88 120 ASP A N 1
ATOM 977 C CA . ASP A 1 120 ? 17.544 3.339 -16.598 1.00 89.88 120 ASP A CA 1
ATOM 978 C C . ASP A 1 120 ? 17.499 2.948 -15.109 1.00 89.88 120 ASP A C 1
ATOM 980 O O . ASP A 1 120 ? 18.489 3.135 -14.391 1.00 89.88 120 ASP A O 1
ATOM 984 N N . TRP A 1 121 ? 16.396 2.365 -14.651 1.00 91.56 121 TRP A N 1
ATOM 985 C CA . TRP A 1 121 ? 16.277 1.739 -13.338 1.00 91.56 121 TRP A CA 1
ATOM 986 C C . TRP A 1 121 ? 17.391 0.715 -13.089 1.00 91.56 121 TRP A C 1
ATOM 988 O O . TRP A 1 121 ? 17.565 -0.246 -13.848 1.00 91.56 121 TRP A O 1
ATOM 998 N N . GLN A 1 122 ? 18.141 0.909 -12.005 1.00 88.44 122 GLN A N 1
ATOM 999 C CA . GLN A 1 122 ? 19.280 0.077 -11.622 1.00 88.44 122 GLN A CA 1
ATOM 1000 C C . GLN A 1 122 ? 18.873 -0.943 -10.559 1.00 88.44 122 GLN A C 1
ATOM 1002 O O . GLN A 1 122 ? 18.187 -0.599 -9.602 1.00 88.44 122 GLN A O 1
ATOM 1007 N N . GLU A 1 123 ? 19.337 -2.181 -10.702 1.00 85.12 123 GLU A N 1
ATOM 1008 C CA . GLU A 1 123 ? 19.348 -3.145 -9.597 1.00 85.12 123 GLU A CA 1
ATOM 1009 C C . GLU A 1 123 ? 20.487 -2.820 -8.625 1.00 85.12 123 GLU A C 1
ATOM 1011 O O . GLU A 1 123 ? 21.589 -2.424 -9.029 1.00 85.12 123 GLU A O 1
ATOM 1016 N N . GLU A 1 124 ? 20.245 -3.029 -7.335 1.00 72.12 124 GLU A N 1
ATOM 1017 C CA . GLU A 1 124 ? 21.298 -2.957 -6.327 1.00 72.12 124 GLU A CA 1
ATOM 1018 C C . GLU A 1 124 ? 22.218 -4.183 -6.434 1.00 72.12 124 GLU A C 1
ATOM 1020 O O . GLU A 1 124 ? 21.896 -5.270 -5.972 1.00 72.12 124 GLU A O 1
ATOM 1025 N N . ARG A 1 125 ? 23.409 -3.995 -7.019 1.00 59.34 125 ARG A N 1
ATOM 1026 C CA . ARG A 1 125 ? 24.383 -5.070 -7.320 1.00 59.34 125 ARG A CA 1
ATOM 1027 C C . ARG A 1 125 ? 24.846 -5.924 -6.130 1.00 59.34 125 ARG A C 1
ATOM 1029 O O . ARG A 1 125 ? 25.510 -6.931 -6.356 1.00 59.34 125 ARG A O 1
ATOM 1036 N N . TYR A 1 126 ? 24.593 -5.499 -4.893 1.00 58.47 126 TYR A N 1
ATOM 1037 C CA . TYR A 1 126 ? 25.137 -6.121 -3.678 1.00 58.47 126 TYR A CA 1
ATOM 1038 C C . TYR A 1 126 ? 24.077 -6.663 -2.721 1.00 58.47 126 TYR A C 1
ATOM 1040 O O . TYR A 1 126 ? 24.437 -7.225 -1.686 1.00 58.47 126 TYR A O 1
ATOM 1048 N N . ARG A 1 127 ? 22.790 -6.519 -3.042 1.00 57.56 127 ARG A N 1
ATOM 1049 C CA . ARG A 1 127 ? 21.716 -7.085 -2.233 1.00 57.56 127 ARG A CA 1
ATOM 1050 C C . ARG A 1 127 ? 21.298 -8.395 -2.881 1.00 57.56 127 ARG A C 1
ATOM 1052 O O . ARG A 1 127 ? 20.907 -8.397 -4.040 1.00 57.56 127 ARG A O 1
ATOM 1059 N N . SER A 1 128 ? 21.474 -9.507 -2.166 1.00 50.38 128 SER A N 1
ATOM 1060 C CA . SER A 1 128 ? 21.052 -10.817 -2.664 1.00 50.38 128 SER A CA 1
ATOM 1061 C C . SER A 1 128 ? 19.568 -10.772 -3.001 1.00 50.38 128 SER A C 1
ATOM 1063 O O . SER A 1 128 ? 18.806 -10.233 -2.200 1.00 50.38 128 SER A O 1
ATOM 1065 N N . ASP A 1 129 ? 19.190 -11.358 -4.134 1.00 54.72 129 ASP A N 1
ATOM 1066 C CA . ASP A 1 129 ? 17.812 -11.482 -4.604 1.00 54.72 129 ASP A CA 1
ATOM 1067 C C . ASP A 1 129 ? 16.926 -12.116 -3.518 1.00 54.72 129 ASP A C 1
ATOM 1069 O O . ASP A 1 129 ? 16.840 -13.338 -3.384 1.00 54.72 129 ASP A O 1
ATOM 1073 N N . GLU A 1 130 ? 16.286 -11.288 -2.691 1.00 56.25 130 GLU A N 1
ATOM 1074 C CA . GLU A 1 130 ? 15.341 -11.741 -1.674 1.00 56.25 130 GLU A CA 1
ATOM 1075 C C . GLU A 1 130 ? 14.078 -12.231 -2.401 1.00 56.25 130 GLU A C 1
ATOM 1077 O O . GLU A 1 130 ? 13.181 -11.457 -2.726 1.00 56.25 130 GLU A O 1
ATOM 1082 N N . GLY A 1 131 ? 14.035 -13.528 -2.722 1.00 57.94 131 GLY A N 1
ATOM 1083 C CA . GLY A 1 131 ? 12.873 -14.171 -3.344 1.00 57.94 131 GLY A CA 1
ATOM 1084 C C . GLY A 1 131 ? 12.716 -13.934 -4.850 1.00 57.94 131 GLY A C 1
ATOM 1085 O O . GLY A 1 131 ? 11.619 -14.098 -5.366 1.00 57.94 131 GLY A O 1
ATOM 1086 N N . GLY A 1 132 ? 13.779 -13.544 -5.564 1.00 72.81 132 GLY A N 1
ATOM 1087 C CA . GLY A 1 132 ? 13.743 -13.352 -7.024 1.00 72.81 132 GLY A CA 1
ATOM 1088 C C . GLY A 1 132 ? 13.137 -12.024 -7.503 1.00 72.81 132 GLY A C 1
ATOM 1089 O O . GLY A 1 132 ? 13.073 -11.794 -8.708 1.00 72.81 132 GLY A O 1
ATOM 1090 N N . TYR A 1 133 ? 12.747 -11.133 -6.585 1.00 81.81 133 TYR A N 1
ATOM 1091 C CA . TYR A 1 133 ? 12.230 -9.793 -6.889 1.00 81.81 133 TYR A CA 1
ATOM 1092 C C . TYR A 1 133 ? 13.238 -8.729 -6.450 1.00 81.81 133 TYR A C 1
ATOM 1094 O O . TYR A 1 133 ? 13.262 -8.318 -5.290 1.00 81.81 133 TYR A O 1
ATOM 1102 N N . ALA A 1 134 ? 14.102 -8.297 -7.368 1.00 83.94 134 ALA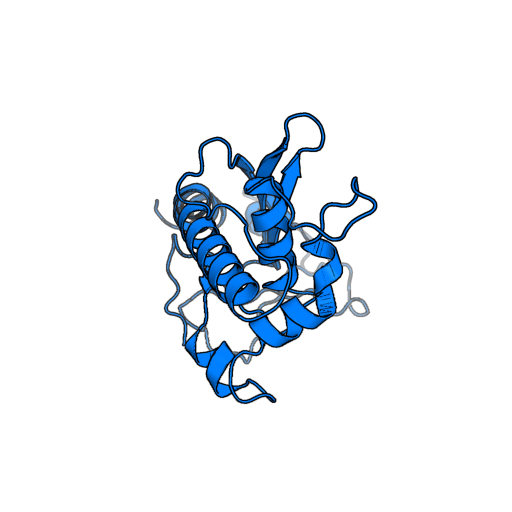 A N 1
ATOM 1103 C CA . ALA A 1 134 ? 15.149 -7.327 -7.068 1.00 83.94 134 ALA A CA 1
ATOM 1104 C C . ALA A 1 134 ? 14.615 -5.886 -7.063 1.00 83.94 134 ALA A C 1
ATOM 1106 O O . ALA A 1 134 ? 13.911 -5.459 -7.980 1.00 83.94 134 ALA A O 1
ATOM 1107 N N . ALA A 1 135 ? 14.995 -5.113 -6.043 1.00 86.56 135 ALA A N 1
ATOM 1108 C CA . ALA A 1 135 ? 14.602 -3.715 -5.950 1.00 86.56 135 ALA A CA 1
ATOM 1109 C C . ALA A 1 135 ? 15.263 -2.848 -7.026 1.00 86.56 135 ALA A C 1
ATOM 1111 O O . ALA A 1 135 ? 16.462 -2.963 -7.302 1.00 86.56 135 ALA A O 1
ATOM 1112 N N . LEU A 1 136 ? 14.463 -1.944 -7.599 1.00 89.12 136 LEU A N 1
ATOM 1113 C CA . LEU A 1 136 ? 14.889 -1.007 -8.630 1.00 89.12 136 LEU A CA 1
ATOM 1114 C C . LEU A 1 136 ? 15.045 0.415 -8.080 1.00 89.12 136 LEU A C 1
ATOM 1116 O O . LEU A 1 136 ? 14.145 0.984 -7.455 1.00 89.12 136 LEU A O 1
ATOM 1120 N N . PHE A 1 137 ? 16.201 1.006 -8.370 1.00 89.62 137 PHE A N 1
ATOM 1121 C CA . PHE A 1 137 ? 16.618 2.314 -7.884 1.00 89.62 137 PHE A CA 1
ATOM 1122 C C . PHE A 1 137 ? 16.889 3.280 -9.030 1.00 89.62 137 PHE A C 1
ATOM 1124 O O . PHE A 1 137 ? 17.294 2.891 -10.130 1.00 89.62 137 PHE A O 1
ATOM 1131 N N . GLU A 1 138 ? 16.671 4.561 -8.754 1.00 91.25 138 GLU A N 1
ATOM 1132 C CA . GLU A 1 138 ? 17.051 5.627 -9.672 1.00 91.25 138 GLU A CA 1
ATOM 1133 C C . GLU A 1 138 ? 18.580 5.663 -9.795 1.00 91.25 138 GLU A C 1
ATOM 1135 O O . GLU A 1 138 ? 19.291 5.472 -8.800 1.00 91.25 138 GLU A O 1
ATOM 1140 N N . PRO A 1 139 ? 19.116 5.872 -11.004 1.00 90.25 139 PRO A N 1
ATOM 1141 C CA . PRO A 1 139 ? 20.546 5.999 -11.183 1.00 90.25 139 PRO A CA 1
ATOM 1142 C C . PRO A 1 139 ? 21.045 7.341 -10.625 1.00 90.25 139 PRO A C 1
ATOM 1144 O O . PRO A 1 139 ? 20.282 8.277 -10.403 1.00 90.25 139 PRO A O 1
ATOM 1147 N N . ASP A 1 140 ? 22.358 7.445 -10.425 1.00 87.25 140 ASP A N 1
ATOM 1148 C CA . ASP A 1 140 ? 22.999 8.671 -9.940 1.00 87.25 140 ASP A CA 1
ATOM 1149 C C . ASP A 1 140 ? 22.761 9.853 -10.912 1.00 87.25 140 ASP A C 1
ATOM 1151 O O . ASP A 1 140 ? 23.295 9.831 -12.033 1.00 87.25 140 ASP A O 1
ATOM 1155 N N . PRO A 1 141 ? 22.015 10.899 -10.494 1.00 82.75 141 PRO A N 1
ATOM 1156 C CA . PRO A 1 141 ? 21.534 11.958 -11.382 1.00 82.75 141 PRO A CA 1
ATOM 1157 C C . PRO A 1 141 ? 22.659 12.824 -11.968 1.00 82.75 141 PRO A C 1
ATOM 1159 O O . PRO A 1 141 ? 22.449 13.511 -12.966 1.00 82.75 141 PRO A O 1
ATOM 1162 N N . GLY A 1 142 ? 23.862 12.804 -11.382 1.00 84.00 142 GLY A N 1
ATOM 1163 C CA . GLY A 1 142 ? 24.982 13.642 -11.817 1.00 84.00 142 GLY A CA 1
ATOM 1164 C C . GLY A 1 142 ? 25.826 13.060 -12.954 1.00 84.00 142 GLY A C 1
ATOM 1165 O O . GLY A 1 142 ? 26.723 13.739 -13.453 1.00 84.00 142 GLY A O 1
ATOM 1166 N N . LYS A 1 143 ? 25.600 11.802 -13.355 1.00 82.88 143 LYS A N 1
ATOM 1167 C CA . LYS A 1 143 ? 26.521 11.096 -14.261 1.00 82.88 143 LYS A CA 1
ATOM 1168 C C . LYS A 1 143 ? 26.135 11.197 -15.731 1.00 82.88 143 LYS A C 1
ATOM 1170 O O . LYS A 1 143 ? 27.010 11.442 -16.563 1.00 82.88 143 LYS A O 1
ATOM 1175 N N . ARG A 1 144 ? 24.875 10.913 -16.073 1.00 89.06 144 ARG A N 1
ATOM 1176 C CA . ARG A 1 144 ? 24.376 10.825 -17.458 1.00 89.06 144 ARG A CA 1
ATOM 1177 C C . ARG A 1 144 ? 22.865 11.083 -17.500 1.00 89.06 144 ARG A C 1
ATOM 1179 O O . ARG A 1 144 ? 22.215 10.919 -16.473 1.00 89.06 144 ARG A O 1
ATOM 1186 N N . PRO A 1 145 ? 22.291 11.428 -18.669 1.00 91.44 145 PRO A N 1
ATOM 1187 C CA . PRO A 1 145 ? 20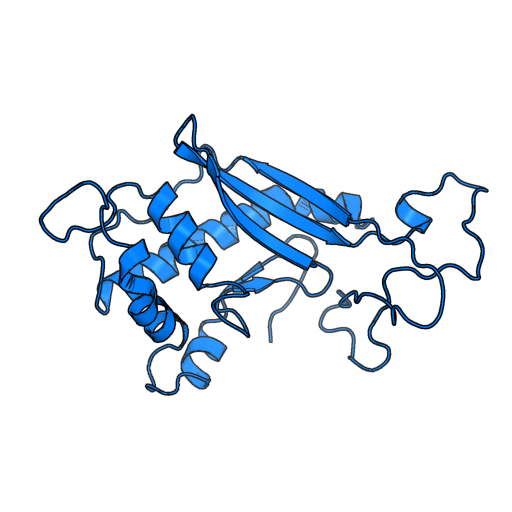.841 11.446 -18.835 1.00 91.44 145 PRO A CA 1
ATOM 1188 C C . PRO A 1 145 ? 20.232 10.094 -18.454 1.00 91.44 145 PRO A C 1
ATOM 1190 O O . PRO A 1 145 ? 20.808 9.055 -18.775 1.00 91.44 145 PRO A O 1
ATOM 1193 N N . ALA A 1 146 ? 19.066 10.109 -17.817 1.00 91.00 146 ALA A N 1
ATOM 1194 C CA . ALA A 1 146 ? 18.287 8.917 -17.513 1.00 91.00 146 ALA A CA 1
ATOM 1195 C C . ALA A 1 146 ? 16.883 9.062 -18.100 1.00 91.00 146 ALA A C 1
ATOM 1197 O O . ALA A 1 146 ? 16.300 10.145 -18.070 1.00 91.00 146 ALA A O 1
ATOM 1198 N N . VAL A 1 147 ? 16.341 7.967 -18.620 1.00 89.56 147 VAL A N 1
ATOM 1199 C CA . VAL A 1 147 ? 14.904 7.839 -18.868 1.00 89.56 147 VAL A CA 1
ATOM 1200 C C . VAL A 1 147 ? 14.398 6.894 -17.790 1.00 89.56 147 VAL A C 1
ATOM 1202 O O . VAL A 1 147 ? 15.015 5.869 -17.534 1.00 89.56 147 VAL A O 1
ATOM 1205 N N . LEU A 1 148 ? 13.332 7.247 -17.089 1.00 91.06 148 LEU A N 1
ATOM 1206 C CA . LEU A 1 148 ? 12.789 6.417 -16.018 1.00 91.06 148 LEU A CA 1
ATOM 1207 C C . LEU A 1 148 ? 11.304 6.288 -16.270 1.00 91.06 148 LEU A C 1
ATOM 1209 O O . LEU A 1 148 ? 10.577 7.279 -16.238 1.00 91.06 148 LEU A O 1
ATOM 1213 N N . THR A 1 149 ? 10.866 5.074 -16.573 1.00 90.44 149 THR A N 1
ATOM 1214 C CA . THR A 1 149 ? 9.455 4.808 -16.823 1.00 90.44 149 THR A CA 1
ATOM 1215 C C . THR A 1 149 ? 8.837 4.086 -15.651 1.00 90.44 149 THR A C 1
ATOM 1217 O O . THR A 1 149 ? 9.393 3.114 -15.147 1.00 90.44 149 THR A O 1
ATOM 1220 N N . THR A 1 150 ? 7.687 4.576 -15.207 1.00 92.94 150 THR A N 1
ATOM 1221 C CA . THR A 1 150 ? 6.844 3.906 -14.224 1.00 92.94 150 THR A CA 1
ATOM 1222 C C . THR A 1 150 ? 5.476 3.672 -14.832 1.00 92.94 150 THR A C 1
ATOM 1224 O O . THR A 1 150 ? 4.982 4.497 -15.597 1.00 92.94 150 THR A O 1
ATOM 1227 N N . THR A 1 151 ? 4.863 2.552 -14.487 1.00 93.75 151 THR A N 1
ATOM 1228 C CA . THR A 1 151 ? 3.467 2.254 -14.804 1.00 93.75 151 THR A CA 1
ATOM 1229 C C . THR A 1 151 ? 2.694 2.154 -13.506 1.00 93.75 151 THR A C 1
ATOM 1231 O O . THR A 1 151 ? 3.190 1.586 -12.536 1.00 93.75 151 THR A O 1
ATOM 1234 N N . THR A 1 152 ? 1.492 2.719 -13.492 1.00 97.25 152 THR A N 1
ATOM 1235 C CA . THR A 1 152 ? 0.567 2.582 -12.371 1.00 97.25 152 THR A CA 1
ATOM 1236 C C . THR A 1 152 ? -0.523 1.606 -12.774 1.00 97.25 152 THR A C 1
ATOM 1238 O O . THR A 1 152 ? -1.254 1.862 -13.730 1.00 97.25 152 THR A O 1
ATOM 1241 N N . VAL A 1 153 ? -0.629 0.496 -12.049 1.00 97.19 153 VAL A N 1
ATOM 1242 C CA . VAL A 1 153 ? -1.809 -0.369 -12.091 1.00 97.19 153 VAL A CA 1
ATOM 1243 C C . VAL A 1 153 ? -2.781 0.157 -11.051 1.00 97.19 153 VAL A C 1
ATOM 1245 O O . VAL A 1 153 ? -2.460 0.164 -9.865 1.00 97.19 153 VAL A O 1
ATOM 1248 N N . ARG A 1 154 ? -3.947 0.615 -11.508 1.00 97.69 154 ARG A N 1
ATOM 1249 C CA . ARG A 1 154 ? -5.042 1.043 -10.641 1.00 97.69 154 ARG A CA 1
ATOM 1250 C C . ARG A 1 154 ? -6.112 -0.033 -10.624 1.00 97.69 154 ARG A C 1
ATOM 1252 O O . ARG A 1 154 ? -6.643 -0.365 -11.682 1.00 97.69 154 ARG A O 1
ATOM 1259 N N . ILE A 1 155 ? -6.434 -0.534 -9.439 1.00 96.69 155 ILE A N 1
ATOM 1260 C CA . ILE A 1 155 ? -7.537 -1.474 -9.241 1.00 96.69 155 ILE A CA 1
ATOM 1261 C C . ILE A 1 155 ? -8.658 -0.799 -8.442 1.00 96.69 155 ILE A C 1
ATOM 1263 O O . ILE A 1 155 ? -8.370 -0.129 -7.444 1.00 96.69 155 ILE A O 1
ATOM 1267 N N . PRO A 1 156 ? -9.923 -0.920 -8.880 1.00 96.31 156 PRO A N 1
ATOM 1268 C CA . PRO A 1 156 ? -11.051 -0.461 -8.087 1.00 96.31 156 PRO A CA 1
ATOM 1269 C C . PRO A 1 156 ? -11.231 -1.385 -6.878 1.00 96.31 156 PRO A C 1
ATOM 1271 O O . PRO A 1 156 ? -11.158 -2.602 -7.014 1.00 96.31 156 PRO A O 1
ATOM 1274 N N . GLY A 1 157 ? -11.498 -0.803 -5.714 1.00 92.75 157 GLY A N 1
ATOM 1275 C CA . GLY A 1 157 ? -11.841 -1.513 -4.482 1.00 92.75 157 GLY A CA 1
ATOM 1276 C C . GLY A 1 157 ? -13.346 -1.625 -4.241 1.00 92.75 157 GLY A C 1
ATOM 1277 O O . GLY A 1 157 ? -13.773 -2.015 -3.155 1.00 92.75 157 GLY A O 1
ATOM 1278 N N . TRP A 1 158 ? -14.175 -1.277 -5.234 1.00 85.25 158 TRP A N 1
ATOM 1279 C CA . TRP A 1 158 ? -15.623 -1.407 -5.111 1.00 85.25 158 TRP A CA 1
ATOM 1280 C C . TRP A 1 158 ? -16.008 -2.871 -4.864 1.00 85.25 158 TRP A C 1
ATOM 1282 O O . TRP A 1 158 ? -15.783 -3.741 -5.703 1.00 85.25 158 TRP A O 1
ATOM 1292 N N . GLY A 1 159 ? -16.610 -3.133 -3.702 1.00 81.94 159 GLY A N 1
ATOM 1293 C CA . GLY A 1 159 ? -17.030 -4.475 -3.298 1.00 81.94 159 GLY A CA 1
ATOM 1294 C C . GLY A 1 159 ? -16.005 -5.247 -2.467 1.00 81.94 159 GLY A C 1
ATOM 1295 O O . GLY A 1 159 ? -16.257 -6.412 -2.152 1.00 81.94 159 GLY A O 1
ATOM 1296 N N . TRP A 1 160 ? -14.891 -4.627 -2.066 1.00 92.94 160 TRP A N 1
ATOM 1297 C CA . TRP A 1 160 ? -13.994 -5.200 -1.065 1.00 92.94 160 TRP A CA 1
ATOM 1298 C C . TRP A 1 160 ? -14.718 -5.368 0.273 1.00 92.94 160 TRP A C 1
ATOM 1300 O O . TRP A 1 160 ? -14.912 -4.436 1.045 1.00 92.94 160 TRP A O 1
ATOM 1310 N N . GLY A 1 161 ? -15.160 -6.595 0.533 1.00 93.06 161 GLY A N 1
ATOM 1311 C CA . GLY A 1 161 ? -15.814 -6.965 1.781 1.00 93.06 161 GLY A CA 1
ATOM 1312 C C . GLY A 1 161 ? -14.819 -7.290 2.895 1.00 93.06 161 GLY A C 1
ATOM 1313 O O . GLY A 1 161 ? -13.633 -7.520 2.654 1.00 93.06 161 GLY A O 1
ATOM 1314 N N . GLY A 1 162 ? -15.342 -7.379 4.119 1.00 94.81 162 GLY A N 1
ATOM 1315 C CA . GLY A 1 162 ? -14.584 -7.813 5.295 1.00 94.81 162 GLY A CA 1
ATOM 1316 C C . GLY A 1 162 ? -13.835 -6.699 6.021 1.00 94.81 162 GLY A C 1
ATOM 1317 O O . GLY A 1 162 ? -13.115 -7.000 6.965 1.00 94.81 162 GLY A O 1
ATOM 1318 N N . LEU A 1 163 ? -14.002 -5.435 5.618 1.00 96.06 163 LEU A N 1
ATOM 1319 C CA . LEU A 1 163 ? -13.456 -4.311 6.372 1.00 96.06 163 LEU A CA 1
ATOM 1320 C C . LEU A 1 163 ? -14.141 -4.194 7.745 1.00 96.06 163 LEU A C 1
ATOM 1322 O O . LEU A 1 163 ? -15.364 -4.363 7.835 1.00 96.06 163 LEU A O 1
ATOM 1326 N N . PRO A 1 164 ? -13.377 -3.921 8.816 1.00 95.88 164 PRO A N 1
ATOM 1327 C CA . PRO A 1 164 ? -13.943 -3.743 10.142 1.00 95.88 164 PRO A CA 1
ATOM 1328 C C . PRO A 1 164 ? -14.773 -2.460 10.196 1.00 95.88 164 PRO A C 1
ATOM 1330 O O . PRO A 1 164 ? -14.431 -1.453 9.580 1.00 95.88 164 PRO A O 1
ATOM 1333 N N . VAL A 1 165 ? -15.853 -2.488 10.979 1.00 94.75 165 VAL A N 1
ATOM 1334 C CA . VAL A 1 165 ? -16.619 -1.277 11.293 1.00 94.75 165 VAL A CA 1
ATOM 1335 C C . VAL A 1 165 ? -15.837 -0.493 12.346 1.00 94.75 165 VAL A C 1
ATOM 1337 O O . VAL A 1 165 ? -15.686 -1.007 13.462 1.00 94.75 165 VAL A O 1
ATOM 1340 N N . PRO A 1 166 ? -15.351 0.722 12.042 1.00 95.12 166 PRO A N 1
ATOM 1341 C CA . PRO A 1 166 ? -14.539 1.463 12.989 1.00 95.12 166 PRO A CA 1
ATOM 1342 C C . PRO A 1 166 ? -15.368 1.850 14.209 1.00 95.12 166 PRO A C 1
ATOM 1344 O O . PRO A 1 166 ? -16.502 2.323 14.103 1.00 95.12 166 PRO A O 1
ATOM 1347 N N . SER A 1 167 ? -14.807 1.642 15.395 1.00 95.75 167 SER A N 1
ATOM 1348 C CA . SER A 1 167 ? -15.495 1.979 16.644 1.00 95.75 167 SER A CA 1
ATOM 1349 C C . SER A 1 167 ? -14.606 2.689 17.656 1.00 95.75 167 SER A C 1
ATOM 1351 O O . SER A 1 167 ? -15.092 3.136 18.698 1.00 95.75 167 SER A O 1
ATOM 1353 N N . ALA A 1 168 ? -13.315 2.831 17.353 1.00 95.06 168 ALA A N 1
ATOM 1354 C CA . ALA A 1 168 ? -12.362 3.558 18.169 1.00 95.06 168 ALA A CA 1
ATOM 1355 C C . ALA A 1 168 ? -11.469 4.466 17.314 1.00 95.06 168 ALA A C 1
ATOM 1357 O O . ALA A 1 168 ? -11.025 4.095 16.236 1.00 95.06 168 ALA A O 1
ATOM 1358 N N . TYR A 1 169 ? -11.147 5.644 17.848 1.00 93.94 169 TYR A N 1
ATOM 1359 C CA . TYR A 1 169 ? -10.161 6.570 17.270 1.00 93.94 169 TYR A CA 1
ATOM 1360 C C . TYR A 1 169 ? -8.854 6.622 18.073 1.00 93.94 169 TYR A C 1
ATOM 1362 O O . TYR A 1 169 ? -7.947 7.389 17.754 1.00 93.94 169 TYR A O 1
ATOM 1370 N N . GLU A 1 170 ? -8.754 5.846 19.154 1.00 93.88 170 GLU A N 1
ATOM 1371 C CA . GLU A 1 170 ? -7.565 5.752 19.996 1.00 93.88 170 GLU A CA 1
ATOM 1372 C C . GLU A 1 170 ? -7.533 4.443 20.798 1.00 93.88 170 GLU A C 1
ATOM 1374 O O . GLU A 1 170 ? -8.504 3.688 20.868 1.00 93.88 170 GLU A O 1
ATOM 1379 N N . GLY A 1 171 ? -6.390 4.182 21.434 1.00 93.81 171 GLY A N 1
ATOM 1380 C CA . GLY A 1 171 ? -6.211 3.031 22.314 1.00 93.81 171 GLY A CA 1
ATOM 1381 C C . GLY A 1 171 ? -6.048 1.694 21.576 1.00 93.81 171 GLY A C 1
ATOM 1382 O O . GLY A 1 171 ? -5.871 1.668 20.360 1.00 93.81 171 GLY A O 1
ATOM 1383 N N . PRO A 1 172 ? -6.061 0.567 22.313 1.00 94.88 172 PRO A N 1
ATOM 1384 C CA . PRO A 1 172 ? -5.804 -0.760 21.747 1.00 94.88 172 PRO A CA 1
ATOM 1385 C C . PRO A 1 172 ? -6.802 -1.169 20.663 1.00 94.88 172 PRO A C 1
ATOM 1387 O O . PRO A 1 172 ? -6.410 -1.780 19.678 1.00 94.88 172 PRO A O 1
ATOM 1390 N N . LYS A 1 173 ? -8.071 -0.769 20.806 1.00 96.44 173 LYS A N 1
ATOM 1391 C CA . LYS A 1 173 ? -9.119 -1.141 19.855 1.00 96.44 173 LYS A CA 1
ATOM 1392 C C . LYS A 1 173 ? -8.895 -0.540 18.463 1.00 96.44 173 LYS A C 1
ATOM 1394 O O . LYS A 1 173 ? -9.059 -1.256 17.485 1.00 96.44 173 LYS A O 1
ATOM 1399 N N . LEU A 1 174 ? -8.423 0.711 18.383 1.00 97.12 174 LEU A N 1
ATOM 1400 C CA . LEU A 1 174 ? -7.991 1.312 17.115 1.00 97.12 174 LEU A CA 1
ATOM 1401 C C . LEU A 1 174 ? -6.894 0.468 16.454 1.00 97.12 174 LEU A C 1
ATOM 1403 O O . LEU A 1 174 ? -6.903 0.280 15.244 1.00 97.12 174 LEU A O 1
ATOM 1407 N N . VAL A 1 175 ? -5.930 -0.021 17.240 1.00 97.12 175 VAL A N 1
ATOM 1408 C CA . VAL A 1 175 ? -4.812 -0.814 16.709 1.00 97.12 175 VAL A CA 1
ATOM 1409 C C . VAL A 1 175 ? -5.312 -2.133 16.132 1.00 97.12 175 VAL A C 1
ATOM 1411 O O . VAL A 1 175 ? -4.887 -2.508 15.044 1.00 97.12 175 VAL A O 1
ATOM 1414 N N . ASP A 1 176 ? -6.213 -2.815 16.832 1.00 97.12 176 ASP A N 1
ATOM 1415 C CA . ASP A 1 176 ? -6.773 -4.086 16.371 1.00 97.12 176 ASP A CA 1
ATOM 1416 C C . ASP A 1 176 ? -7.614 -3.900 15.095 1.00 97.12 176 ASP A C 1
ATOM 1418 O O . ASP A 1 176 ? -7.376 -4.598 14.109 1.00 97.12 176 ASP A O 1
ATOM 1422 N N . GLU A 1 177 ? -8.504 -2.899 15.067 1.00 98.00 177 GLU A N 1
ATOM 1423 C CA . GLU A 1 177 ? -9.317 -2.552 13.888 1.00 98.00 177 GLU A CA 1
ATOM 1424 C C . GLU A 1 177 ? -8.429 -2.154 12.692 1.00 98.00 177 GLU A C 1
ATOM 1426 O O . GLU A 1 177 ? -8.632 -2.617 11.572 1.00 98.00 177 GLU A O 1
ATOM 1431 N N . ALA A 1 178 ? -7.383 -1.353 12.910 1.00 98.25 178 ALA A N 1
ATOM 1432 C CA . ALA A 1 178 ? -6.475 -0.933 11.844 1.00 98.25 178 ALA A CA 1
ATOM 1433 C C . ALA A 1 178 ? -5.646 -2.099 11.277 1.00 98.25 178 ALA A C 1
ATOM 1435 O O . ALA A 1 178 ? -5.440 -2.182 10.066 1.00 98.25 178 ALA A O 1
ATOM 1436 N N . ARG A 1 179 ? -5.184 -3.027 12.128 1.00 98.06 179 ARG A N 1
ATOM 1437 C CA . ARG A 1 179 ? -4.482 -4.243 11.680 1.00 98.06 179 ARG A CA 1
ATOM 1438 C C . ARG A 1 179 ? -5.385 -5.137 10.842 1.00 98.06 179 ARG A C 1
ATOM 1440 O O . ARG A 1 179 ? -4.948 -5.637 9.807 1.00 98.06 179 ARG A O 1
ATOM 1447 N N . GLU A 1 180 ? -6.628 -5.320 11.279 1.00 98.00 180 GLU A N 1
ATOM 1448 C CA . GLU A 1 180 ? -7.627 -6.092 10.543 1.00 98.00 180 GLU A CA 1
ATOM 1449 C C . GLU A 1 180 ? -7.901 -5.467 9.171 1.00 98.00 180 GLU A C 1
ATOM 1451 O O . GLU A 1 180 ? -7.752 -6.153 8.158 1.00 98.00 180 GLU A O 1
ATOM 1456 N N . ALA A 1 181 ? -8.175 -4.158 9.118 1.00 98.25 181 ALA A N 1
ATOM 1457 C CA . ALA A 1 181 ? -8.387 -3.435 7.864 1.00 98.25 181 ALA A CA 1
ATOM 1458 C C . ALA A 1 181 ? -7.198 -3.598 6.904 1.00 98.25 181 ALA A C 1
ATOM 1460 O O . ALA A 1 181 ? -7.371 -3.987 5.751 1.00 98.25 181 ALA A O 1
ATOM 1461 N N . VAL A 1 182 ? -5.971 -3.375 7.384 1.00 98.44 182 VAL A N 1
ATOM 1462 C CA . VAL A 1 182 ? -4.754 -3.508 6.569 1.00 98.44 182 VAL A CA 1
ATOM 1463 C C . VAL A 1 182 ? -4.559 -4.935 6.052 1.00 98.44 182 VAL A C 1
ATOM 1465 O O . VAL A 1 182 ? -4.173 -5.117 4.898 1.00 98.44 182 VAL A O 1
ATOM 1468 N N . SER A 1 183 ? -4.830 -5.946 6.878 1.00 98.31 183 SER A N 1
ATOM 1469 C CA . SER A 1 183 ? -4.731 -7.354 6.481 1.00 98.31 183 SER A CA 1
ATOM 1470 C C . SER A 1 183 ? -5.729 -7.702 5.371 1.00 98.31 183 SER A C 1
ATOM 1472 O O . SER A 1 183 ? -5.354 -8.317 4.370 1.00 98.31 183 SER A O 1
ATOM 1474 N N . VAL A 1 184 ? -6.978 -7.242 5.503 1.00 98.19 184 VAL A N 1
ATOM 1475 C CA . VAL A 1 184 ? -8.038 -7.441 4.502 1.00 98.19 184 VAL A CA 1
ATOM 1476 C C . VAL A 1 184 ? -7.679 -6.760 3.182 1.00 98.19 184 VAL A C 1
ATOM 1478 O O . VAL A 1 184 ? -7.707 -7.407 2.135 1.00 98.19 184 VAL A O 1
ATOM 1481 N N . ILE A 1 185 ? -7.253 -5.494 3.224 1.00 98.31 185 ILE A N 1
ATOM 1482 C CA . ILE A 1 185 ? -6.809 -4.759 2.032 1.00 98.31 185 ILE A CA 1
ATOM 1483 C C . ILE A 1 185 ? -5.609 -5.446 1.373 1.00 98.31 185 ILE A C 1
ATOM 1485 O O . ILE A 1 185 ? -5.579 -5.589 0.153 1.00 98.31 185 ILE A O 1
ATOM 1489 N N . ALA A 1 186 ? -4.619 -5.897 2.149 1.00 98.19 186 ALA A N 1
ATOM 1490 C CA . ALA A 1 186 ? -3.462 -6.597 1.598 1.00 98.19 186 ALA A CA 1
ATOM 1491 C C . ALA A 1 186 ? -3.880 -7.882 0.863 1.00 98.19 186 ALA A C 1
ATOM 1493 O O . ALA A 1 186 ? -3.324 -8.196 -0.190 1.00 98.19 186 ALA A O 1
ATOM 1494 N N . GLY A 1 187 ? -4.875 -8.601 1.393 1.00 98.00 187 GLY A N 1
ATOM 1495 C CA . GLY A 1 187 ? -5.490 -9.750 0.733 1.00 98.00 187 GLY A CA 1
ATOM 1496 C C . GLY A 1 187 ? -6.104 -9.389 -0.620 1.00 98.00 187 GLY A C 1
ATOM 1497 O O . GLY A 1 187 ? -5.754 -10.011 -1.623 1.00 98.00 187 GLY A O 1
ATOM 1498 N N . HIS A 1 188 ? -6.953 -8.358 -0.657 1.00 98.06 188 HIS A N 1
ATOM 1499 C CA . HIS A 1 188 ? -7.601 -7.897 -1.890 1.00 98.06 188 HIS A CA 1
ATOM 1500 C C . HIS A 1 188 ? -6.599 -7.382 -2.930 1.00 98.06 188 HIS A C 1
ATOM 1502 O O . HIS A 1 188 ? -6.653 -7.791 -4.084 1.00 98.06 188 HIS A O 1
ATOM 1508 N N . ILE A 1 189 ? -5.611 -6.575 -2.530 1.00 98.12 189 ILE A N 1
ATOM 1509 C CA . ILE A 1 189 ? -4.566 -6.077 -3.442 1.00 98.12 189 ILE A CA 1
ATOM 1510 C C . ILE A 1 189 ? -3.787 -7.230 -4.077 1.00 98.12 189 ILE A C 1
ATOM 1512 O O . ILE A 1 189 ? -3.551 -7.220 -5.285 1.00 98.12 189 ILE A O 1
ATOM 1516 N N . ASN A 1 190 ? -3.381 -8.223 -3.283 1.00 97.94 190 ASN A N 1
ATOM 1517 C CA . ASN A 1 190 ? -2.672 -9.387 -3.810 1.00 97.94 190 ASN A CA 1
ATOM 1518 C C . ASN A 1 190 ? -3.552 -10.195 -4.777 1.00 97.94 190 ASN A C 1
ATOM 1520 O O . ASN A 1 190 ? -3.063 -10.658 -5.803 1.00 97.94 190 ASN A O 1
ATOM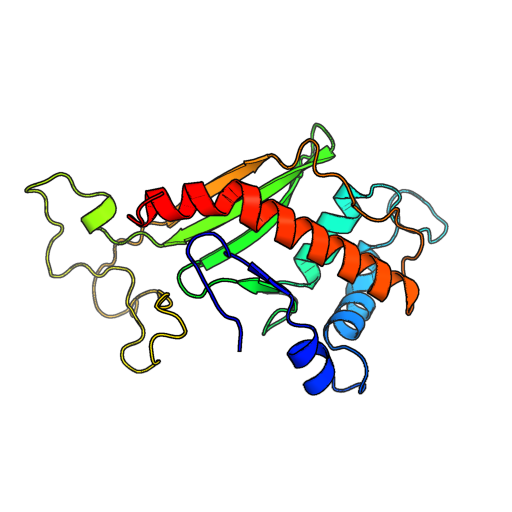 1524 N N . HIS A 1 191 ? -4.844 -10.341 -4.473 1.00 96.62 191 HIS A N 1
ATOM 1525 C CA . HIS A 1 191 ? -5.783 -11.066 -5.326 1.00 96.62 191 HIS A CA 1
ATOM 1526 C C . HIS A 1 191 ? -6.033 -10.358 -6.666 1.00 96.62 191 HIS A C 1
ATOM 1528 O O . HIS A 1 191 ? -5.930 -10.984 -7.720 1.00 96.62 191 HIS A O 1
ATOM 1534 N N . ASP A 1 192 ? -6.316 -9.056 -6.626 1.00 96.62 192 ASP A N 1
ATOM 1535 C CA . ASP A 1 192 ? -6.807 -8.302 -7.780 1.00 96.62 192 ASP A CA 1
ATOM 1536 C C . ASP A 1 192 ? -5.672 -7.739 -8.650 1.00 96.62 192 ASP A C 1
ATOM 1538 O O . ASP A 1 192 ? -5.749 -7.771 -9.880 1.00 96.62 192 ASP A O 1
ATOM 1542 N N . ALA A 1 193 ? -4.598 -7.219 -8.039 1.00 96.94 193 ALA A N 1
ATOM 1543 C CA . ALA A 1 193 ? -3.473 -6.642 -8.781 1.00 96.94 193 ALA A CA 1
ATOM 1544 C C . ALA A 1 193 ? -2.357 -7.647 -9.079 1.00 96.94 193 ALA A C 1
ATOM 1546 O O . ALA A 1 193 ? -1.628 -7.434 -10.050 1.00 96.94 193 ALA A O 1
ATOM 1547 N N . GLY A 1 194 ? -2.209 -8.719 -8.292 1.00 95.69 194 GLY A N 1
ATOM 1548 C CA . GLY A 1 194 ? -1.141 -9.715 -8.451 1.00 95.69 194 GLY A CA 1
ATOM 1549 C C . GLY A 1 194 ? -0.980 -10.210 -9.897 1.00 95.69 194 GLY A C 1
ATOM 1550 O O . GLY A 1 194 ? 0.068 -9.955 -10.503 1.00 95.69 194 GLY A O 1
ATOM 1551 N N . PRO A 1 195 ? -2.039 -10.777 -10.510 1.00 95.25 195 PRO A N 1
ATOM 1552 C CA . PRO A 1 195 ? -1.991 -11.272 -11.888 1.00 95.25 195 PRO A CA 1
ATOM 1553 C C . PRO A 1 195 ? -1.702 -10.184 -12.936 1.00 95.25 195 PRO A C 1
ATOM 1555 O O . PRO A 1 195 ? -1.017 -10.425 -13.930 1.00 95.25 195 PRO A O 1
ATOM 1558 N N . ILE A 1 196 ? -2.188 -8.955 -12.727 1.00 95.31 196 ILE A N 1
ATOM 1559 C CA . ILE A 1 196 ? -1.951 -7.836 -13.656 1.00 95.31 196 ILE A CA 1
ATOM 1560 C C . ILE A 1 196 ? -0.475 -7.426 -13.621 1.00 95.31 196 ILE A C 1
ATOM 1562 O O . ILE A 1 196 ? 0.151 -7.223 -14.663 1.00 95.31 196 ILE A O 1
ATOM 1566 N N . VAL A 1 197 ? 0.093 -7.316 -12.418 1.00 94.25 197 VAL A N 1
ATOM 1567 C CA . VAL A 1 197 ? 1.505 -6.975 -12.222 1.00 94.25 197 VAL A CA 1
ATOM 1568 C C . VAL A 1 197 ? 2.408 -8.064 -12.796 1.00 94.25 197 VAL A C 1
ATOM 1570 O O . VAL A 1 197 ? 3.400 -7.741 -13.449 1.00 94.25 197 VAL A O 1
ATOM 1573 N N . ALA A 1 198 ? 2.049 -9.335 -12.608 1.00 91.44 198 ALA A N 1
ATOM 1574 C CA . ALA A 1 198 ? 2.749 -10.474 -13.193 1.00 91.44 198 ALA A CA 1
ATOM 1575 C C . ALA A 1 198 ? 2.865 -10.357 -14.718 1.00 91.44 198 ALA A C 1
ATOM 1577 O O . ALA A 1 198 ? 3.971 -10.404 -15.255 1.00 91.44 198 ALA A O 1
ATOM 1578 N N . LEU A 1 199 ? 1.743 -10.098 -15.398 1.00 90.56 199 LEU A N 1
ATOM 1579 C CA . LEU A 1 199 ? 1.697 -9.921 -16.851 1.00 90.56 199 LEU A CA 1
ATOM 1580 C C . LEU A 1 199 ? 2.567 -8.751 -17.329 1.00 90.56 199 LEU A C 1
ATOM 1582 O O . LEU A 1 199 ? 3.270 -8.869 -18.332 1.00 90.56 199 LEU A O 1
ATOM 1586 N N . ILE A 1 200 ? 2.546 -7.624 -16.611 1.00 89.25 200 ILE A N 1
ATOM 1587 C CA . ILE A 1 200 ? 3.354 -6.439 -16.948 1.00 89.25 200 ILE A CA 1
ATOM 1588 C C . ILE A 1 200 ? 4.853 -6.723 -16.811 1.00 89.25 200 ILE A C 1
ATOM 1590 O O . ILE A 1 200 ? 5.648 -6.240 -17.618 1.00 89.25 200 ILE A O 1
ATOM 1594 N N . LEU A 1 201 ? 5.240 -7.491 -15.793 1.00 85.88 201 LEU A N 1
ATOM 1595 C CA . LEU A 1 201 ? 6.632 -7.847 -15.521 1.00 85.88 201 LEU A CA 1
ATOM 1596 C C . LEU A 1 201 ? 7.105 -9.086 -16.300 1.00 85.88 201 LEU A C 1
ATOM 1598 O O . LEU A 1 201 ? 8.263 -9.479 -16.165 1.00 85.88 201 LEU A O 1
ATOM 1602 N N . GLY A 1 202 ? 6.245 -9.673 -17.139 1.00 76.06 202 GLY A N 1
ATOM 1603 C CA . GLY A 1 202 ? 6.582 -10.812 -17.993 1.00 76.06 202 GLY A CA 1
ATOM 1604 C C . GLY A 1 202 ? 6.619 -12.162 -17.274 1.00 76.06 202 GLY A C 1
ATOM 1605 O O . GLY A 1 202 ? 7.279 -13.077 -17.761 1.00 76.06 202 GLY A O 1
ATOM 1606 N N . GLY A 1 203 ? 5.944 -12.293 -16.128 1.00 60.19 203 GLY A N 1
ATOM 1607 C CA . GLY A 1 203 ? 5.661 -13.590 -15.516 1.00 60.19 203 GLY A CA 1
ATOM 1608 C C . GLY A 1 203 ? 4.545 -14.319 -16.269 1.00 60.19 203 GLY A C 1
ATOM 1609 O O . GLY A 1 203 ? 3.601 -13.683 -16.738 1.00 60.19 203 GLY A O 1
ATOM 1610 N N . ASP A 1 204 ? 4.652 -15.644 -16.392 1.00 38.12 204 ASP A N 1
ATOM 1611 C CA . ASP A 1 204 ? 3.541 -16.475 -16.867 1.00 38.12 204 ASP A CA 1
ATOM 1612 C C . ASP A 1 204 ? 2.368 -16.340 -15.875 1.00 38.12 204 ASP A C 1
ATOM 1614 O O . ASP A 1 204 ? 2.563 -16.502 -14.667 1.00 38.12 204 ASP A O 1
ATOM 1618 N N . ALA A 1 205 ? 1.185 -15.985 -16.386 1.00 40.91 205 ALA A N 1
ATOM 1619 C CA . ALA A 1 205 ? -0.063 -15.872 -15.624 1.00 40.91 205 ALA A CA 1
ATOM 1620 C C . ALA A 1 205 ? -0.743 -17.229 -15.404 1.00 40.91 205 ALA A C 1
ATOM 1622 O O . ALA A 1 205 ? -0.620 -18.107 -16.292 1.00 40.91 205 ALA A O 1
#

Solvent-accessible surface area (backbone atoms only — not comparable to full-atom values): 11804 Å² total; per-residue (Å²): 133,86,88,54,54,74,36,46,50,46,44,78,39,69,66,61,29,34,77,66,14,92,85,69,63,36,41,57,48,53,53,47,63,77,46,28,71,73,32,34,35,88,89,48,98,60,95,40,38,31,77,50,41,49,59,48,35,27,46,35,40,51,53,27,21,70,89,74,23,79,84,33,42,44,42,65,40,49,42,44,77,47,76,48,59,40,58,41,91,87,80,58,42,36,34,38,40,38,35,34,67,46,49,65,78,81,75,44,56,93,95,54,75,79,64,90,71,49,42,45,63,33,68,58,93,83,61,76,63,69,65,78,40,58,40,64,37,84,59,71,78,88,77,48,60,65,58,80,47,73,46,73,52,73,45,80,37,74,83,71,72,83,62,49,80,56,80,41,38,58,68,70,61,28,41,53,46,36,52,50,22,40,52,46,50,38,52,50,48,22,66,69,44,10,58,56,53,22,51,75,74,68,43,90,122

Sequence (205 aa):
MTDWNTDKLVAVNDQYDRENASDGHSRYGAYLRQNANLFRDAWTDEPRPVQDADEFAAHAWTVATGPIMAPGYVQVRPDLRRVTLHQDENDGSLYADIVIPLRHHHITRPGMRFPYTWQDWQEERYRSDEGGYAALFEPDPGKRPAVLTTTTVRIPGWGWGGLPVPSAYEGPKLVDEAREAVSVIAGHINHDAGPIVALILGGDA

pLDDT: mean 89.8, std 10.46, range [38.12, 98.5]

Foldseek 3Di:
DDQDDLLQFKDADPPCQQVVDPVNGGPLQVLLQVVLVQQFDPPDPDTFGDQDLLSLLQVLQPCQPPPNDVVGSMDGQQQWPDKHWDADPPPRWIKIKTKGKDWVVLVDDVPDDDPPQEAEWDFDPPDPCPNVRTHTDDPDPPRGHYDIDIDIDMDTRVPLDQQDRDGDSHDPSSVVNSVRSNRSVSVVSSVTCSVVVCVSVVHDD